Protein AF-A0A0P7WHA3-F1 (afdb_monomer)

Structure (mmCIF, N/CA/C/O backbone):
data_AF-A0A0P7WHA3-F1
#
_entry.id   AF-A0A0P7WHA3-F1
#
loop_
_atom_site.group_PDB
_atom_site.id
_atom_site.type_symbol
_atom_site.label_atom_id
_atom_site.label_alt_id
_atom_site.label_comp_id
_atom_site.label_asym_id
_atom_site.label_entity_id
_atom_site.label_seq_id
_atom_site.pdbx_PDB_ins_code
_atom_site.Cartn_x
_atom_site.Cartn_y
_atom_site.Cartn_z
_atom_site.occupancy
_atom_site.B_iso_or_equiv
_atom_site.auth_seq_id
_atom_site.auth_comp_id
_atom_site.auth_asym_id
_atom_site.auth_atom_id
_atom_site.pdbx_PDB_model_num
ATOM 1 N N . MET A 1 1 ? 11.251 27.154 -21.698 1.00 36.00 1 MET A N 1
ATOM 2 C CA . MET A 1 1 ? 9.926 26.521 -21.534 1.00 36.00 1 MET A CA 1
ATOM 3 C C . MET A 1 1 ? 10.025 25.133 -22.143 1.00 36.00 1 MET A C 1
ATOM 5 O O . MET A 1 1 ? 9.873 24.993 -23.346 1.00 36.00 1 MET A O 1
ATOM 9 N N . THR A 1 2 ? 10.427 24.141 -21.357 1.00 35.41 2 THR A N 1
ATOM 10 C CA . THR A 1 2 ? 10.761 22.796 -21.846 1.00 35.41 2 THR A CA 1
ATOM 11 C C . THR A 1 2 ? 9.942 21.770 -21.073 1.00 35.41 2 THR A C 1
ATOM 13 O O . THR A 1 2 ? 10.102 21.646 -19.867 1.00 35.41 2 THR A O 1
ATOM 16 N N . ASN A 1 3 ? 9.057 21.091 -21.807 1.00 36.03 3 ASN A N 1
ATOM 17 C CA . ASN A 1 3 ? 8.457 19.781 -21.546 1.00 36.03 3 ASN A CA 1
ATOM 18 C C . ASN A 1 3 ? 7.916 19.480 -20.138 1.00 36.03 3 ASN A C 1
ATOM 20 O O . ASN A 1 3 ? 8.493 18.695 -19.400 1.00 36.03 3 ASN A O 1
ATOM 24 N N . ASN A 1 4 ? 6.696 19.953 -19.861 1.00 36.19 4 ASN A N 1
ATOM 25 C CA . ASN A 1 4 ? 5.797 19.327 -18.876 1.00 36.19 4 ASN A CA 1
ATOM 26 C C . ASN A 1 4 ? 4.939 18.188 -19.477 1.00 36.19 4 ASN A C 1
ATOM 28 O O . ASN A 1 4 ? 4.055 17.665 -18.810 1.00 36.19 4 ASN A O 1
ATOM 32 N N . GLN A 1 5 ? 5.172 17.797 -20.737 1.00 40.44 5 GLN A N 1
ATOM 33 C CA . GLN A 1 5 ? 4.378 16.767 -21.423 1.00 40.44 5 GLN A CA 1
ATOM 34 C C . GLN A 1 5 ? 4.888 15.328 -21.225 1.00 40.44 5 GLN A C 1
ATOM 36 O O . GLN A 1 5 ? 4.144 14.402 -21.529 1.00 40.44 5 GLN A O 1
ATOM 41 N N . SER A 1 6 ? 6.099 15.098 -20.691 1.00 45.50 6 SER A N 1
ATOM 42 C CA . SER A 1 6 ? 6.595 13.725 -20.456 1.00 45.50 6 SER A CA 1
ATOM 43 C C . SER A 1 6 ? 6.251 13.162 -19.074 1.00 45.50 6 SER A C 1
ATOM 45 O O . SER A 1 6 ? 6.259 11.950 -18.901 1.00 45.50 6 SER A O 1
ATOM 47 N N . LEU A 1 7 ? 5.921 14.019 -18.102 1.00 43.16 7 LEU A N 1
ATOM 48 C CA . LEU A 1 7 ? 5.773 13.650 -16.684 1.00 43.16 7 LEU A CA 1
ATOM 49 C C . LEU A 1 7 ? 4.508 12.832 -16.362 1.00 43.16 7 LEU A C 1
ATOM 51 O O . LEU A 1 7 ? 4.357 12.361 -15.244 1.00 43.16 7 LEU A O 1
ATOM 55 N N . ASN A 1 8 ? 3.605 12.641 -17.328 1.00 56.38 8 ASN A N 1
ATOM 56 C CA . ASN A 1 8 ? 2.328 11.952 -17.115 1.00 56.38 8 ASN A CA 1
ATOM 57 C C . ASN A 1 8 ? 2.151 10.676 -17.946 1.00 56.38 8 ASN A C 1
ATOM 59 O O . ASN A 1 8 ? 1.144 10.003 -17.781 1.00 56.38 8 ASN A O 1
ATOM 63 N N . HIS A 1 9 ? 3.074 10.305 -18.837 1.00 72.00 9 HIS A N 1
ATOM 64 C CA . HIS A 1 9 ? 2.789 9.202 -19.763 1.00 72.00 9 HIS A CA 1
ATOM 65 C C . HIS A 1 9 ? 2.768 7.827 -19.073 1.00 72.00 9 HIS A C 1
ATOM 67 O O . HIS A 1 9 ? 1.893 7.017 -19.357 1.00 72.00 9 HIS A O 1
ATOM 73 N N . VAL A 1 10 ? 3.701 7.557 -18.151 1.00 80.25 10 VAL A N 1
ATOM 74 C CA . VAL A 1 10 ? 3.866 6.213 -17.561 1.00 80.25 10 VAL A CA 1
ATOM 75 C C . VAL A 1 10 ? 2.714 5.839 -16.623 1.00 80.25 10 VAL A C 1
ATOM 77 O O . VAL A 1 10 ? 2.280 4.692 -16.618 1.00 80.25 10 VAL A O 1
ATOM 80 N N . ALA A 1 11 ? 2.162 6.800 -15.876 1.00 81.12 11 ALA A N 1
ATOM 81 C CA . ALA A 1 11 ? 1.071 6.542 -14.933 1.00 81.12 11 ALA A CA 1
ATOM 82 C C . ALA A 1 11 ? -0.209 6.028 -15.616 1.00 81.12 11 ALA A C 1
ATOM 84 O O . ALA A 1 11 ? -0.888 5.143 -15.093 1.00 81.12 11 ALA A O 1
ATOM 85 N N . TYR A 1 12 ? -0.490 6.523 -16.823 1.00 85.31 12 TYR A N 1
ATOM 86 C CA . TYR A 1 12 ? -1.690 6.174 -17.586 1.00 85.31 12 TYR A CA 1
ATOM 87 C C . TYR A 1 12 ? -1.449 5.103 -18.658 1.00 85.31 12 TYR A C 1
ATOM 89 O O . TYR A 1 12 ? -2.363 4.792 -19.421 1.00 85.31 12 TYR A O 1
ATOM 97 N N . MET A 1 13 ? -0.250 4.512 -18.721 1.00 91.31 13 MET A N 1
ATOM 98 C CA . MET A 1 13 ? 0.016 3.378 -19.610 1.00 91.31 13 MET A CA 1
ATOM 99 C C . MET A 1 13 ? -0.918 2.208 -19.292 1.00 91.31 13 MET A C 1
ATOM 101 O O . MET A 1 13 ? -1.266 1.964 -18.131 1.00 91.31 13 MET A O 1
ATOM 105 N N . SER A 1 14 ? -1.299 1.449 -20.319 1.00 93.56 14 SER A N 1
ATOM 106 C CA . SER A 1 14 ? -1.904 0.137 -20.098 1.00 93.56 14 SER A CA 1
ATOM 107 C C . SER A 1 14 ? -0.888 -0.799 -19.430 1.00 93.56 14 SER A C 1
ATOM 109 O O . SER A 1 14 ? 0.320 -0.553 -19.455 1.00 93.56 14 SER A O 1
ATOM 111 N N . LEU A 1 15 ? -1.351 -1.898 -18.831 1.00 94.50 15 LEU A N 1
ATOM 112 C CA . LEU A 1 15 ? -0.439 -2.889 -18.251 1.00 94.50 15 LEU A CA 1
ATOM 113 C C . LEU A 1 15 ? 0.517 -3.488 -19.301 1.00 94.50 15 LEU A C 1
ATOM 115 O O . LEU A 1 15 ? 1.663 -3.797 -18.981 1.00 94.50 15 LEU A O 1
ATOM 119 N N . GLU A 1 16 ? 0.058 -3.660 -20.541 1.00 95.25 16 GLU A N 1
ATOM 120 C CA . GLU A 1 16 ? 0.871 -4.201 -21.637 1.00 95.25 16 GLU A CA 1
ATOM 121 C C . GLU A 1 16 ? 1.967 -3.216 -22.055 1.00 95.25 16 GLU A C 1
ATOM 123 O O . GLU A 1 16 ? 3.131 -3.605 -22.165 1.00 95.25 16 GLU A O 1
ATOM 128 N N . ASP A 1 17 ? 1.623 -1.932 -22.181 1.00 94.31 17 ASP A N 1
ATOM 129 C CA . ASP A 1 17 ? 2.593 -0.878 -22.491 1.00 94.31 17 ASP A CA 1
ATOM 130 C C . ASP A 1 17 ? 3.610 -0.707 -21.362 1.00 94.31 17 ASP A C 1
ATOM 132 O O . ASP A 1 17 ? 4.804 -0.548 -21.617 1.00 94.31 17 ASP A O 1
ATOM 136 N N . LEU A 1 18 ? 3.154 -0.788 -20.108 1.00 94.62 18 LEU A N 1
ATOM 137 C CA . LEU A 1 18 ? 4.018 -0.724 -18.935 1.00 94.62 18 LEU A CA 1
ATOM 138 C C . LEU A 1 18 ? 5.020 -1.888 -18.929 1.00 94.62 18 LEU A C 1
ATOM 140 O O . LEU A 1 18 ? 6.209 -1.671 -18.710 1.00 94.62 18 LEU A O 1
ATOM 144 N N . ARG A 1 19 ? 4.568 -3.110 -19.240 1.00 96.44 19 ARG A N 1
ATOM 145 C CA . ARG A 1 19 ? 5.441 -4.289 -19.366 1.00 96.44 19 ARG A CA 1
ATOM 146 C C . ARG A 1 19 ? 6.514 -4.095 -20.425 1.00 96.44 19 ARG A C 1
ATOM 148 O O . ARG A 1 19 ? 7.698 -4.239 -20.128 1.00 96.44 19 ARG A O 1
ATOM 155 N N . ALA A 1 20 ? 6.107 -3.702 -21.631 1.00 94.81 20 ALA A N 1
ATOM 156 C CA . ALA A 1 20 ? 7.038 -3.438 -22.721 1.00 94.81 20 ALA A CA 1
ATOM 157 C C . ALA A 1 20 ? 8.043 -2.329 -22.356 1.00 94.81 20 ALA A C 1
ATOM 159 O O . ALA A 1 20 ? 9.231 -2.436 -22.665 1.00 94.81 20 ALA A O 1
ATOM 160 N N . HIS A 1 21 ? 7.583 -1.291 -21.650 1.00 94.06 21 HIS A N 1
ATOM 161 C CA . HIS A 1 21 ? 8.424 -0.187 -21.198 1.00 94.06 21 HIS A CA 1
ATOM 162 C C . HIS A 1 21 ? 9.516 -0.645 -20.220 1.00 94.06 21 HIS A C 1
ATOM 164 O O . HIS A 1 21 ? 10.683 -0.282 -20.386 1.00 94.06 21 HIS A O 1
ATOM 170 N N . PHE A 1 22 ? 9.167 -1.480 -19.238 1.00 95.44 22 PHE A N 1
ATOM 171 C CA . PHE A 1 22 ? 10.125 -2.041 -18.282 1.00 95.44 22 PHE A CA 1
ATOM 172 C C . PHE A 1 22 ? 11.077 -3.062 -18.919 1.00 95.44 22 PHE A C 1
ATOM 174 O O . PHE A 1 22 ? 12.270 -3.051 -18.608 1.00 95.44 22 PHE A O 1
ATOM 181 N N . ASP A 1 23 ? 10.601 -3.905 -19.836 1.00 95.12 23 ASP A N 1
ATOM 182 C CA . ASP A 1 23 ? 11.445 -4.874 -20.548 1.00 95.12 23 ASP A CA 1
ATOM 183 C C . ASP A 1 23 ? 12.519 -4.190 -21.401 1.00 95.12 23 ASP A C 1
ATOM 185 O O . ASP A 1 23 ? 13.667 -4.644 -21.461 1.00 95.12 23 ASP A O 1
ATOM 189 N N . GLU A 1 24 ? 12.167 -3.083 -22.055 1.00 93.56 24 GLU A N 1
ATOM 190 C CA . GLU A 1 24 ? 13.119 -2.302 -22.839 1.00 93.56 24 GLU A CA 1
ATOM 191 C C . GLU A 1 24 ? 14.098 -1.535 -21.944 1.00 93.56 24 GLU A C 1
ATOM 193 O O . GLU A 1 24 ? 15.312 -1.533 -22.186 1.00 93.56 24 GLU A O 1
ATOM 198 N N . ALA A 1 25 ? 13.599 -0.948 -20.854 1.00 92.88 25 ALA A N 1
ATOM 199 C CA . ALA A 1 25 ? 14.431 -0.267 -19.871 1.00 92.88 25 ALA A CA 1
ATOM 200 C C . ALA A 1 25 ? 15.462 -1.215 -19.232 1.00 92.88 25 ALA A C 1
ATOM 202 O O . ALA A 1 25 ? 16.625 -0.848 -19.067 1.00 92.88 25 ALA A O 1
ATOM 203 N N . ALA A 1 26 ? 15.099 -2.466 -18.944 1.00 92.75 26 ALA A N 1
ATOM 204 C CA . ALA A 1 26 ? 16.028 -3.440 -18.368 1.00 92.75 26 ALA A CA 1
ATOM 205 C C . ALA A 1 26 ? 17.270 -3.666 -19.258 1.00 92.75 26 ALA A C 1
ATOM 207 O O . ALA A 1 26 ? 18.390 -3.848 -18.764 1.00 92.75 26 ALA A O 1
ATOM 208 N N . LYS A 1 27 ? 17.095 -3.597 -20.583 1.00 92.94 27 LYS A N 1
ATOM 209 C CA . LYS A 1 27 ? 18.167 -3.806 -21.567 1.00 92.94 27 LYS A CA 1
ATOM 210 C C . LYS A 1 27 ? 19.054 -2.575 -21.736 1.00 92.94 27 LYS A C 1
ATOM 212 O O . LYS A 1 27 ? 20.268 -2.716 -21.871 1.00 92.94 27 LYS A O 1
ATOM 217 N N . THR A 1 28 ? 18.465 -1.381 -21.718 1.00 89.88 28 THR A N 1
ATOM 218 C CA . THR A 1 28 ? 19.109 -0.158 -22.230 1.00 89.88 28 THR A CA 1
ATOM 219 C C . THR A 1 28 ? 19.484 0.860 -21.156 1.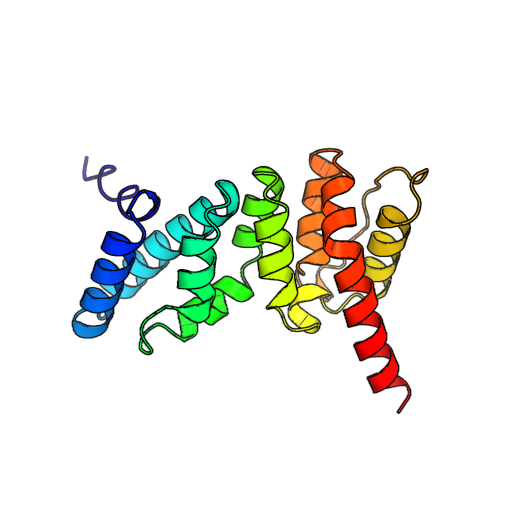00 89.88 28 THR A C 1
ATOM 221 O O . THR A 1 28 ? 20.392 1.667 -21.356 1.00 89.88 28 THR A O 1
ATOM 224 N N . LEU A 1 29 ? 18.809 0.843 -20.007 1.00 88.12 29 LEU A N 1
ATOM 225 C CA . LEU A 1 29 ? 18.763 1.996 -19.118 1.00 88.12 29 LEU A CA 1
ATOM 226 C C . LEU A 1 29 ? 19.959 2.033 -18.160 1.00 88.12 29 LEU A C 1
ATOM 228 O O . LEU A 1 29 ? 20.204 1.084 -17.418 1.00 88.12 29 LEU A O 1
ATOM 232 N N . ARG A 1 30 ? 20.736 3.122 -18.177 1.00 82.00 30 ARG A N 1
ATOM 233 C CA . ARG A 1 30 ? 21.949 3.301 -17.357 1.00 82.00 30 ARG A CA 1
ATOM 234 C C . ARG A 1 30 ? 22.100 4.764 -16.920 1.00 82.00 30 ARG A C 1
ATOM 236 O O . ARG A 1 30 ? 21.583 5.672 -17.569 1.00 82.00 30 ARG A O 1
ATOM 243 N N . GLY A 1 31 ? 22.854 5.006 -15.846 1.00 79.25 31 GLY A N 1
ATOM 244 C CA . GLY A 1 31 ? 23.232 6.358 -15.410 1.00 79.25 31 GLY A CA 1
ATOM 245 C C . GLY A 1 31 ? 22.037 7.249 -15.040 1.00 79.25 31 GLY A C 1
ATO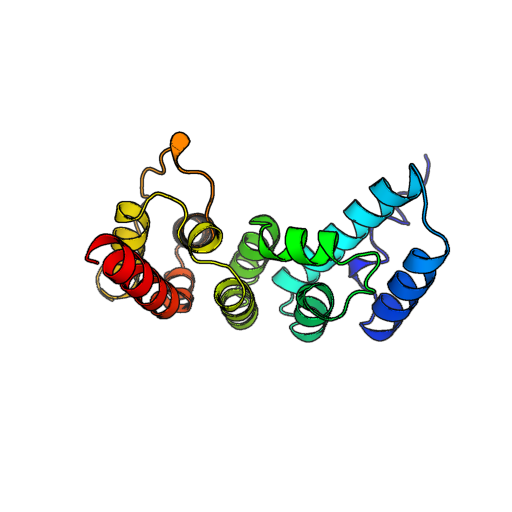M 246 O O . GLY A 1 31 ? 21.066 6.780 -14.458 1.00 79.25 31 GLY A O 1
ATOM 247 N N . ALA A 1 32 ? 22.092 8.543 -15.375 1.00 75.44 32 ALA A N 1
ATOM 248 C CA . ALA A 1 32 ? 21.081 9.534 -14.975 1.00 75.44 32 ALA A CA 1
ATOM 249 C C . ALA A 1 32 ? 19.653 9.235 -15.481 1.00 75.44 32 ALA A C 1
ATOM 251 O O . ALA A 1 32 ? 18.681 9.629 -14.834 1.00 75.44 32 ALA A O 1
ATOM 252 N N . ALA A 1 33 ? 19.515 8.497 -16.588 1.00 84.75 33 ALA A N 1
ATOM 253 C CA . ALA A 1 33 ? 18.218 8.046 -17.093 1.00 84.75 33 ALA A CA 1
ATOM 254 C C . ALA A 1 33 ? 17.502 7.103 -16.105 1.00 84.75 33 ALA A C 1
ATOM 256 O O . ALA A 1 33 ? 16.275 7.109 -16.040 1.00 84.75 33 ALA A O 1
ATOM 257 N N . LEU A 1 34 ? 18.260 6.366 -15.279 1.00 87.00 34 LEU A N 1
ATOM 258 C CA . LEU A 1 34 ? 17.725 5.507 -14.218 1.00 87.00 34 LEU A CA 1
ATOM 259 C C . LEU A 1 34 ? 16.991 6.290 -13.140 1.00 87.00 34 LEU A C 1
ATOM 261 O O . LEU A 1 34 ? 15.899 5.893 -12.748 1.00 87.00 34 LEU A O 1
ATOM 265 N N . GLY A 1 35 ? 17.535 7.435 -12.730 1.00 87.75 35 GLY A N 1
ATOM 266 C CA . GLY A 1 35 ? 16.900 8.267 -11.712 1.00 87.75 35 GLY A CA 1
ATOM 267 C C . GLY A 1 35 ? 15.566 8.863 -12.168 1.00 87.75 35 GLY A C 1
ATOM 268 O O . GLY A 1 35 ? 14.640 8.968 -11.369 1.00 87.75 35 GLY A O 1
ATOM 269 N N . GLN A 1 36 ? 15.442 9.255 -13.442 1.00 89.62 36 GLN A N 1
ATOM 270 C CA . GLN A 1 36 ? 14.164 9.751 -13.966 1.00 89.62 36 GLN A CA 1
ATOM 271 C C . GLN A 1 36 ? 13.149 8.617 -14.117 1.00 89.62 36 GLN A C 1
ATOM 273 O O . GLN A 1 36 ? 12.035 8.742 -13.619 1.00 89.62 36 GLN A O 1
ATOM 278 N N . PHE A 1 37 ? 13.563 7.494 -14.707 1.00 91.81 37 PHE A N 1
ATOM 279 C CA . PHE A 1 37 ? 12.715 6.313 -14.862 1.00 91.81 37 PHE A CA 1
ATOM 280 C C . PHE A 1 37 ? 12.158 5.825 -13.517 1.00 91.81 37 PHE A C 1
ATOM 282 O O . PHE A 1 37 ? 10.971 5.546 -13.404 1.00 91.81 37 PHE A O 1
ATOM 289 N N . GLN A 1 38 ? 12.994 5.799 -12.473 1.00 91.56 38 GLN A N 1
ATOM 290 C CA . GLN A 1 38 ? 12.590 5.482 -11.100 1.00 91.56 38 GLN A CA 1
ATOM 291 C C . GLN A 1 38 ? 11.454 6.370 -10.592 1.00 91.56 38 GLN A C 1
ATOM 293 O O . GLN A 1 38 ? 10.499 5.870 -10.001 1.00 91.56 38 GLN A O 1
ATOM 298 N N . ARG A 1 39 ? 11.550 7.686 -10.808 1.00 90.75 39 ARG A N 1
ATOM 299 C CA . ARG A 1 39 ? 10.518 8.632 -10.367 1.00 90.75 39 ARG A CA 1
ATOM 300 C C . ARG A 1 39 ? 9.211 8.424 -11.122 1.00 90.75 39 ARG A C 1
ATOM 302 O O . ARG A 1 39 ? 8.165 8.353 -10.482 1.00 90.75 39 ARG A O 1
ATOM 309 N N . ASP A 1 40 ? 9.285 8.266 -12.440 1.00 92.19 40 ASP A N 1
ATOM 310 C CA . ASP A 1 40 ? 8.106 8.068 -13.289 1.00 92.19 40 ASP A CA 1
ATOM 311 C C . ASP A 1 40 ? 7.404 6.743 -12.950 1.00 92.19 40 ASP A C 1
ATOM 313 O O . ASP A 1 40 ? 6.185 6.693 -12.779 1.00 92.19 40 ASP A O 1
ATOM 317 N N . ALA A 1 41 ? 8.185 5.678 -12.752 1.00 94.88 41 ALA A N 1
ATOM 318 C CA . ALA A 1 41 ? 7.697 4.388 -12.283 1.00 94.88 41 ALA A CA 1
ATOM 319 C C . ALA A 1 41 ? 7.034 4.485 -10.903 1.00 94.88 41 ALA A C 1
ATOM 321 O O . ALA A 1 41 ? 5.989 3.878 -10.672 1.00 94.88 41 ALA A O 1
ATOM 322 N N . LYS A 1 42 ? 7.611 5.266 -9.981 1.00 94.75 42 LYS A N 1
ATOM 323 C CA . LYS A 1 42 ? 7.072 5.427 -8.625 1.00 94.75 42 LYS A CA 1
ATOM 324 C C . LYS A 1 42 ? 5.749 6.173 -8.628 1.00 94.75 42 LYS A C 1
ATOM 326 O O . LYS A 1 42 ? 4.822 5.777 -7.930 1.00 94.75 42 LYS A O 1
ATOM 331 N N . GLN A 1 43 ? 5.640 7.204 -9.458 1.00 94.06 43 GLN A N 1
ATOM 332 C CA . GLN A 1 43 ? 4.384 7.909 -9.672 1.00 94.06 43 GLN A CA 1
ATOM 333 C C . GLN A 1 43 ? 3.319 6.986 -10.276 1.00 94.06 43 GLN A C 1
ATOM 335 O O . GLN A 1 43 ? 2.181 6.999 -9.816 1.00 94.06 43 GLN A O 1
ATOM 340 N N . ALA A 1 44 ? 3.683 6.152 -11.255 1.00 95.94 44 ALA A N 1
ATOM 341 C CA . ALA A 1 44 ? 2.765 5.179 -11.845 1.00 95.94 44 ALA A CA 1
ATOM 342 C C . ALA A 1 44 ? 2.276 4.130 -10.833 1.00 95.94 44 ALA A C 1
ATOM 344 O O . ALA A 1 44 ? 1.092 3.799 -10.824 1.00 95.94 44 ALA A O 1
ATOM 345 N N . PHE A 1 45 ? 3.157 3.656 -9.948 1.00 97.44 45 PHE A N 1
ATOM 346 C CA . PHE A 1 45 ? 2.780 2.777 -8.841 1.00 97.44 45 PHE A CA 1
ATOM 347 C C . PHE A 1 45 ? 1.795 3.460 -7.880 1.00 97.44 45 PHE A C 1
ATOM 349 O O . PHE A 1 45 ? 0.722 2.918 -7.631 1.00 97.44 45 PHE A O 1
ATOM 356 N N . CYS A 1 46 ? 2.101 4.671 -7.399 1.00 96.38 46 CYS A N 1
ATOM 357 C CA . CYS A 1 46 ? 1.199 5.404 -6.503 1.00 96.38 46 CYS A CA 1
ATOM 358 C C . CYS A 1 46 ? -0.161 5.702 -7.155 1.00 96.38 46 CYS A C 1
ATOM 360 O O . CYS A 1 46 ? -1.193 5.580 -6.496 1.00 96.38 46 CYS A O 1
ATOM 362 N N . GLN A 1 47 ? -0.178 6.040 -8.448 1.00 96.69 47 GLN A N 1
ATOM 363 C CA . GLN A 1 47 ? -1.421 6.238 -9.194 1.00 96.69 47 GLN A CA 1
ATOM 364 C C . GLN A 1 47 ? -2.244 4.946 -9.255 1.00 96.69 47 GLN A C 1
ATOM 366 O O . GLN A 1 47 ? -3.437 4.977 -8.966 1.00 96.69 47 GLN A O 1
ATOM 371 N N . ALA A 1 48 ? -1.612 3.806 -9.558 1.00 97.62 48 ALA A N 1
ATOM 372 C CA . ALA A 1 48 ? -2.286 2.509 -9.553 1.00 97.62 48 ALA A CA 1
ATOM 373 C C . ALA A 1 48 ? -2.868 2.172 -8.169 1.00 97.62 48 ALA A C 1
ATOM 375 O O . ALA A 1 48 ? -3.987 1.669 -8.090 1.00 97.62 48 ALA A O 1
ATOM 376 N N . CYS A 1 49 ? -2.156 2.505 -7.086 1.00 98.00 49 CYS A N 1
ATOM 377 C CA . CYS A 1 49 ? -2.656 2.365 -5.717 1.00 98.00 49 CYS A CA 1
ATOM 378 C C . CYS A 1 49 ? -3.891 3.233 -5.446 1.00 98.00 49 CYS A C 1
ATOM 380 O O . CYS A 1 49 ? -4.843 2.743 -4.851 1.00 98.00 49 CYS A O 1
ATOM 382 N N . TYR A 1 50 ? -3.906 4.488 -5.902 1.00 97.69 50 TYR A N 1
ATOM 383 C CA . TYR A 1 50 ? -5.052 5.393 -5.744 1.00 97.69 50 TYR A CA 1
ATOM 384 C C . TYR A 1 50 ? -6.270 4.982 -6.580 1.00 97.69 50 TYR A C 1
ATOM 386 O O . TYR A 1 50 ? -7.407 5.070 -6.116 1.00 97.69 50 TYR A O 1
ATOM 394 N N . GLU A 1 51 ? -6.043 4.511 -7.805 1.00 97.56 51 GLU A N 1
ATOM 395 C CA . GLU A 1 51 ? -7.101 4.049 -8.711 1.00 97.56 51 GLU A CA 1
ATOM 396 C C . GLU A 1 51 ? -7.604 2.639 -8.381 1.00 97.56 51 GLU A C 1
ATOM 398 O O . GLU A 1 51 ? -8.682 2.257 -8.833 1.00 97.56 51 GLU A O 1
ATOM 403 N N . GLY A 1 52 ? -6.842 1.865 -7.605 1.00 97.44 52 GLY A N 1
ATOM 404 C CA . GLY A 1 52 ? -7.164 0.474 -7.293 1.00 97.44 52 GLY A CA 1
ATOM 405 C C . GLY A 1 52 ? -6.900 -0.479 -8.460 1.00 97.44 52 GLY A C 1
ATOM 406 O O . GLY A 1 52 ? -7.551 -1.517 -8.563 1.00 97.44 52 GLY A O 1
ATOM 407 N N . ASP A 1 53 ? -5.954 -0.162 -9.354 1.00 97.88 53 ASP A N 1
ATOM 408 C CA . ASP A 1 53 ? -5.558 -1.061 -10.446 1.00 97.88 53 ASP A CA 1
ATOM 409 C C . ASP A 1 53 ? -4.695 -2.210 -9.900 1.00 97.88 53 ASP A C 1
ATOM 411 O O . ASP A 1 53 ? -3.463 -2.211 -9.983 1.00 97.88 53 ASP A O 1
ATOM 415 N N . ILE A 1 54 ? -5.368 -3.216 -9.333 1.00 97.88 54 ILE A N 1
ATOM 416 C CA . ILE A 1 54 ? -4.748 -4.388 -8.702 1.00 97.88 54 ILE A CA 1
ATOM 417 C C . ILE A 1 54 ? -3.761 -5.085 -9.641 1.00 97.88 54 ILE A C 1
ATOM 419 O O . ILE A 1 54 ? -2.707 -5.544 -9.204 1.00 97.88 54 ILE A O 1
ATOM 423 N N . LYS A 1 55 ? -4.046 -5.136 -10.948 1.00 97.75 55 LYS A N 1
ATOM 424 C CA . LYS A 1 55 ? -3.165 -5.812 -11.908 1.00 97.75 55 LYS A CA 1
ATOM 425 C C . LYS A 1 55 ? -1.846 -5.064 -12.080 1.00 97.75 55 LYS A C 1
ATOM 427 O O . LYS A 1 55 ? -0.797 -5.707 -12.144 1.00 97.75 55 LYS A O 1
ATOM 432 N N . LYS A 1 56 ? -1.881 -3.728 -12.141 1.00 97.50 56 LYS A N 1
ATOM 433 C CA . LYS A 1 56 ? -0.660 -2.910 -12.155 1.00 97.50 56 LYS A CA 1
ATOM 434 C C . LYS A 1 56 ? 0.092 -2.999 -10.837 1.00 97.50 56 LYS A C 1
ATOM 436 O O . LYS A 1 56 ? 1.308 -3.157 -10.870 1.00 97.50 56 LYS A O 1
ATOM 441 N N . ILE A 1 57 ? -0.606 -2.959 -9.702 1.00 97.75 57 ILE A N 1
ATOM 442 C CA . ILE A 1 57 ? 0.025 -3.098 -8.383 1.00 97.75 57 ILE A CA 1
ATOM 443 C C . ILE A 1 57 ? 0.780 -4.430 -8.314 1.00 97.75 57 ILE A C 1
ATOM 445 O O . ILE A 1 57 ? 1.990 -4.424 -8.113 1.00 97.75 57 ILE A O 1
ATOM 449 N N . VAL A 1 58 ? 0.121 -5.558 -8.601 1.00 97.69 58 VAL A N 1
ATOM 450 C CA . VAL A 1 58 ? 0.766 -6.885 -8.634 1.00 97.69 58 VAL A CA 1
ATOM 451 C C . VAL A 1 58 ? 1.953 -6.915 -9.599 1.00 97.69 58 VAL A C 1
ATOM 453 O O . VAL A 1 58 ? 2.981 -7.507 -9.287 1.00 97.69 58 VAL A O 1
ATOM 456 N N . TYR A 1 59 ? 1.860 -6.255 -10.754 1.00 97.69 59 TYR A N 1
ATOM 457 C CA . TYR A 1 59 ? 2.987 -6.174 -11.679 1.00 97.69 59 TYR A CA 1
ATOM 458 C C . TYR A 1 59 ? 4.201 -5.443 -11.083 1.00 97.69 59 TYR A C 1
ATOM 460 O O . TYR A 1 59 ? 5.319 -5.931 -11.230 1.00 97.69 59 TYR A O 1
ATOM 468 N N . PHE A 1 60 ? 4.004 -4.328 -10.377 1.00 97.50 60 PHE A N 1
ATOM 469 C CA . PHE A 1 60 ? 5.099 -3.637 -9.687 1.00 97.50 60 PHE A CA 1
ATOM 470 C C . PHE A 1 60 ? 5.704 -4.472 -8.551 1.00 97.50 60 PHE A C 1
ATOM 472 O O . PHE A 1 60 ? 6.920 -4.437 -8.349 1.00 97.50 60 PHE A O 1
ATOM 479 N N . LEU A 1 61 ? 4.878 -5.235 -7.831 1.00 95.81 61 LEU A N 1
ATOM 480 C CA . LEU A 1 61 ? 5.338 -6.053 -6.707 1.00 95.81 61 LEU A CA 1
ATOM 481 C C . LEU A 1 61 ? 6.065 -7.329 -7.164 1.00 95.81 61 LEU A C 1
ATOM 483 O O . LEU A 1 61 ? 7.122 -7.642 -6.626 1.00 95.81 61 LEU A O 1
ATOM 487 N N . ASP A 1 62 ? 5.544 -8.025 -8.179 1.00 94.88 62 ASP A N 1
ATOM 488 C CA . ASP A 1 62 ? 5.978 -9.392 -8.518 1.00 94.88 62 ASP A CA 1
ATOM 489 C C . ASP A 1 62 ? 6.393 -9.581 -9.984 1.00 94.88 62 ASP A C 1
ATOM 491 O O . ASP A 1 62 ? 7.011 -10.584 -10.337 1.00 94.88 62 ASP A O 1
ATOM 495 N N . GLY A 1 63 ? 5.996 -8.667 -10.869 1.00 95.50 63 GLY A N 1
ATOM 496 C CA . GLY A 1 63 ? 6.072 -8.857 -12.319 1.00 95.50 63 GLY A CA 1
ATOM 497 C C . GLY A 1 63 ? 7.231 -8.147 -13.012 1.00 95.50 63 GLY A C 1
ATOM 498 O O . GLY A 1 63 ? 7.403 -8.327 -14.219 1.00 95.50 63 GLY A O 1
ATOM 499 N N . LEU A 1 64 ? 8.005 -7.330 -12.295 1.00 96.56 64 LEU A N 1
ATOM 500 C CA . LEU A 1 64 ? 9.091 -6.562 -12.896 1.00 96.56 64 LEU A CA 1
ATOM 501 C C . LEU A 1 64 ? 10.240 -7.468 -13.375 1.00 96.56 64 LEU A C 1
ATOM 503 O O . LEU A 1 64 ? 10.539 -8.485 -12.743 1.00 96.56 64 LEU A O 1
ATOM 507 N N . PRO A 1 65 ? 10.954 -7.083 -14.450 1.00 95.88 65 PRO A N 1
ATOM 508 C CA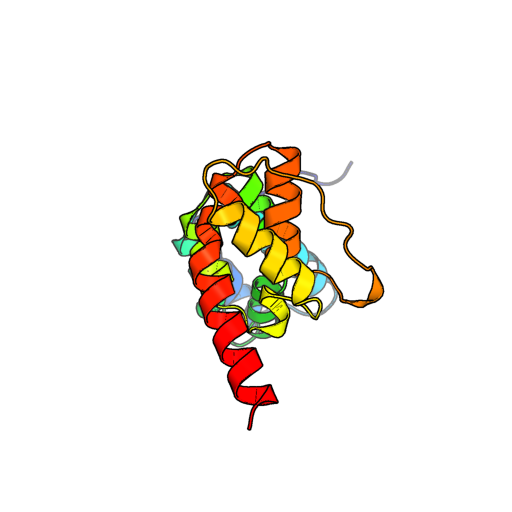 . PRO A 1 65 ? 12.177 -7.766 -14.859 1.0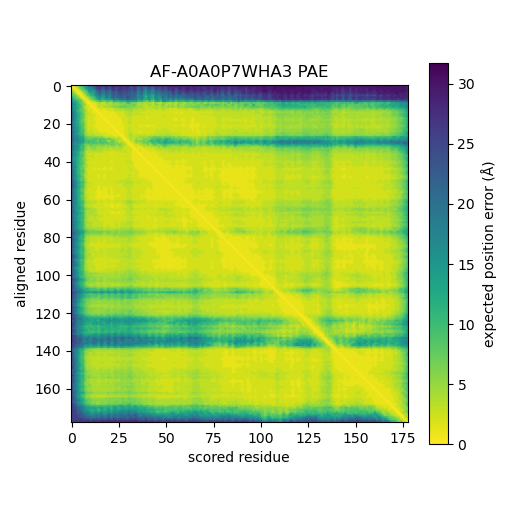0 95.88 65 PRO A CA 1
ATOM 509 C C . PRO A 1 65 ? 13.192 -7.840 -13.713 1.00 95.88 65 PRO A C 1
ATOM 511 O O . PRO A 1 65 ? 13.302 -6.908 -12.918 1.00 95.88 65 PRO A O 1
ATOM 514 N N . SER A 1 66 ? 14.010 -8.897 -13.666 1.00 94.56 66 SER A N 1
ATOM 515 C CA . SER A 1 66 ? 14.976 -9.135 -12.574 1.00 94.56 66 SER A CA 1
ATOM 516 C C . SER A 1 66 ? 15.925 -7.958 -12.304 1.00 94.56 66 SER A C 1
ATOM 518 O O . SER A 1 66 ? 16.297 -7.709 -11.154 1.00 94.56 66 SER A O 1
ATOM 520 N N . TYR A 1 67 ? 16.254 -7.189 -13.350 1.00 93.88 67 TYR A N 1
ATOM 521 C CA . TYR A 1 67 ? 17.021 -5.943 -13.271 1.00 93.88 67 TYR A CA 1
ATOM 522 C C . TYR A 1 67 ? 16.410 -4.902 -12.309 1.00 93.88 67 TYR A C 1
ATOM 524 O O . TYR A 1 67 ? 17.139 -4.121 -11.701 1.00 93.88 67 TYR A O 1
ATOM 532 N N . PHE A 1 68 ? 15.086 -4.915 -12.138 1.00 95.19 68 PHE A N 1
ATOM 533 C CA . PHE A 1 68 ? 14.303 -4.005 -11.297 1.00 95.19 68 PHE A CA 1
ATOM 534 C C . PHE A 1 68 ? 13.799 -4.646 -9.995 1.00 95.19 68 PHE A C 1
ATOM 536 O O . PHE A 1 68 ? 12.940 -4.078 -9.331 1.00 95.19 68 PHE A O 1
ATOM 543 N N . SER A 1 69 ? 14.346 -5.791 -9.577 1.00 93.25 69 SER A N 1
ATOM 544 C CA . SER A 1 69 ? 13.946 -6.454 -8.320 1.00 93.25 69 SER A CA 1
ATOM 545 C C . SER A 1 69 ? 14.079 -5.566 -7.073 1.00 93.25 69 SER A C 1
ATOM 547 O O . SER A 1 69 ? 13.297 -5.695 -6.134 1.00 93.25 69 SER A O 1
ATOM 549 N N . TRP A 1 70 ? 15.038 -4.637 -7.058 1.00 92.81 70 TRP A N 1
ATOM 550 C CA . TRP A 1 70 ? 15.161 -3.622 -6.005 1.00 92.81 70 TRP A CA 1
ATOM 551 C C . TRP A 1 70 ? 13.960 -2.664 -5.993 1.00 92.81 70 TRP A C 1
ATOM 553 O O . TRP A 1 70 ? 13.479 -2.320 -4.923 1.00 92.81 70 TRP A O 1
ATOM 563 N N . PHE A 1 71 ? 13.410 -2.307 -7.158 1.00 95.06 71 PHE A N 1
ATOM 564 C CA . PHE A 1 71 ? 12.264 -1.403 -7.251 1.00 95.06 71 PHE A CA 1
ATOM 565 C C . PHE A 1 71 ? 10.979 -2.055 -6.732 1.00 95.06 71 PHE A C 1
ATOM 567 O O . PHE A 1 71 ? 10.170 -1.385 -6.097 1.00 95.06 71 PHE A O 1
ATOM 574 N N . SER A 1 72 ? 10.807 -3.364 -6.941 1.00 95.00 72 SER A N 1
ATOM 575 C CA . SER A 1 72 ? 9.707 -4.120 -6.329 1.00 95.00 72 SER A CA 1
ATOM 576 C C . SER A 1 72 ? 9.768 -4.066 -4.801 1.00 95.00 72 SER A C 1
ATOM 578 O O . SER A 1 72 ? 8.754 -3.805 -4.156 1.00 95.00 72 SER A O 1
ATOM 580 N N . LYS A 1 73 ? 10.966 -4.220 -4.217 1.00 92.44 73 LYS A N 1
ATOM 581 C CA . LYS A 1 73 ? 11.173 -4.072 -2.766 1.00 92.44 73 LYS A CA 1
ATOM 582 C C . LYS A 1 73 ? 10.862 -2.651 -2.297 1.00 92.44 73 LYS A C 1
ATOM 584 O O . LYS A 1 73 ? 10.128 -2.489 -1.330 1.00 92.44 73 LYS A O 1
ATOM 589 N N . ASP A 1 74 ? 11.329 -1.642 -3.032 1.00 93.25 74 ASP A N 1
ATOM 590 C CA . ASP A 1 74 ? 11.030 -0.235 -2.743 1.00 93.25 74 ASP A CA 1
ATOM 591 C C . ASP A 1 74 ? 9.532 0.090 -2.859 1.00 93.25 74 ASP A C 1
ATOM 593 O O . ASP A 1 74 ? 9.064 1.066 -2.278 1.00 93.25 74 ASP A O 1
ATOM 597 N N . CYS A 1 75 ? 8.757 -0.651 -3.655 1.00 94.38 75 CYS A N 1
ATOM 598 C CA . CYS A 1 75 ? 7.302 -0.488 -3.731 1.00 94.38 75 CYS A CA 1
ATOM 599 C C . CYS A 1 75 ? 6.589 -1.105 -2.526 1.00 94.38 75 CYS A C 1
ATOM 601 O O . CYS A 1 75 ? 5.623 -0.515 -2.050 1.00 94.38 75 CYS A O 1
ATOM 603 N N . LEU A 1 76 ? 7.087 -2.229 -2.003 1.00 90.25 76 LEU A N 1
ATOM 604 C CA . LEU A 1 76 ? 6.539 -2.864 -0.801 1.00 90.25 76 LEU A CA 1
ATOM 605 C C . LEU A 1 76 ? 6.740 -2.021 0.460 1.00 90.25 76 LEU A C 1
ATOM 607 O O . LEU A 1 76 ? 5.882 -2.042 1.333 1.00 90.25 76 LEU A O 1
ATOM 611 N N . THR A 1 77 ? 7.837 -1.274 0.561 1.00 88.69 77 THR A N 1
ATOM 612 C CA . THR A 1 77 ? 8.168 -0.473 1.754 1.00 88.69 77 THR A CA 1
ATOM 613 C C . THR A 1 77 ? 7.800 1.007 1.632 1.00 88.69 77 THR A C 1
ATOM 615 O O . THR A 1 77 ? 8.105 1.797 2.520 1.00 88.69 77 THR A O 1
ATOM 618 N N . ASP A 1 78 ? 7.156 1.424 0.539 1.00 86.25 78 ASP A N 1
ATOM 619 C CA . ASP A 1 78 ? 6.821 2.832 0.324 1.00 86.25 78 ASP A CA 1
ATOM 620 C C . ASP A 1 78 ? 5.439 3.194 0.851 1.00 86.25 78 ASP A C 1
ATOM 622 O O . ASP A 1 78 ? 4.411 2.960 0.208 1.00 86.25 78 ASP A O 1
ATOM 626 N N . TYR A 1 79 ? 5.449 3.893 1.979 1.00 87.88 79 TYR A N 1
ATOM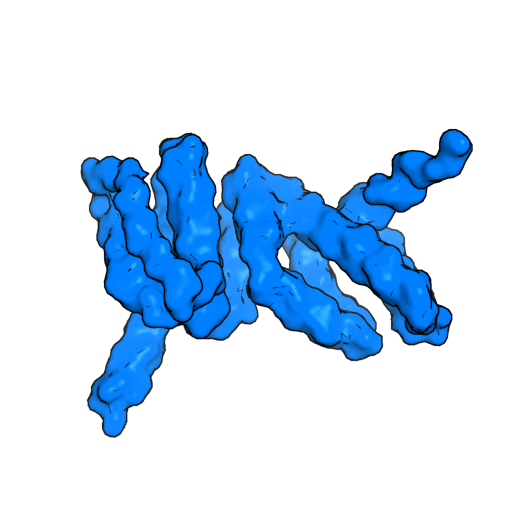 627 C CA . TYR A 1 79 ? 4.265 4.407 2.661 1.00 87.88 79 TYR A CA 1
ATOM 628 C C . TYR A 1 79 ? 3.411 5.330 1.779 1.00 87.88 79 TYR A C 1
ATOM 630 O O . TYR A 1 79 ? 2.202 5.438 1.980 1.00 87.88 79 TYR A O 1
ATOM 638 N N . ARG A 1 80 ? 3.983 5.954 0.736 1.00 92.06 80 ARG A N 1
ATOM 639 C CA . ARG A 1 80 ? 3.189 6.744 -0.221 1.00 92.06 80 ARG A CA 1
ATOM 640 C C . ARG A 1 80 ? 2.207 5.877 -1.000 1.00 92.06 80 ARG A C 1
ATOM 642 O O . ARG A 1 80 ? 1.083 6.316 -1.207 1.00 92.06 80 ARG A O 1
ATOM 649 N N . GLY A 1 81 ? 2.590 4.661 -1.393 1.00 94.81 81 GLY A N 1
ATOM 650 C CA . GLY A 1 81 ? 1.687 3.733 -2.075 1.00 94.81 81 GLY A CA 1
ATOM 651 C C . GLY A 1 81 ? 0.472 3.388 -1.209 1.00 94.81 81 GLY A C 1
ATOM 652 O O . GLY A 1 81 ? -0.661 3.495 -1.677 1.00 94.81 81 GLY A O 1
ATOM 653 N N . ILE A 1 82 ? 0.707 3.073 0.071 1.00 96.25 82 ILE A N 1
ATOM 654 C CA . ILE A 1 82 ? -0.351 2.839 1.069 1.00 96.25 82 ILE A CA 1
ATOM 655 C C . ILE A 1 82 ? -1.228 4.082 1.232 1.00 96.25 82 ILE A C 1
ATOM 657 O O . ILE A 1 82 ? -2.445 3.999 1.098 1.00 96.25 82 ILE A O 1
ATOM 661 N N . SER A 1 83 ? -0.620 5.248 1.459 1.00 96.19 83 SER A N 1
ATOM 662 C CA . SER A 1 83 ? -1.345 6.504 1.664 1.00 96.19 83 SER A CA 1
ATOM 663 C C . SER A 1 83 ? -2.253 6.846 0.477 1.00 96.19 83 SER A C 1
ATOM 665 O O . SER A 1 83 ? -3.415 7.207 0.666 1.00 96.19 83 SER A O 1
ATOM 667 N N . TRP A 1 84 ? -1.767 6.665 -0.755 1.00 97.56 84 TRP A N 1
ATOM 668 C CA . TRP A 1 84 ? -2.555 6.872 -1.973 1.00 97.56 84 TRP A CA 1
ATOM 669 C C . TRP A 1 84 ? -3.717 5.878 -2.080 1.00 97.56 84 TRP A C 1
ATOM 671 O O . TRP A 1 84 ? -4.829 6.296 -2.400 1.00 97.56 84 TRP A O 1
ATOM 681 N N . ALA A 1 85 ? -3.509 4.602 -1.738 1.00 98.00 85 ALA A N 1
ATOM 682 C CA . ALA A 1 85 ? -4.598 3.627 -1.661 1.00 98.00 85 ALA A CA 1
ATOM 683 C C . ALA A 1 85 ? -5.652 4.011 -0.606 1.00 98.00 85 ALA A C 1
ATOM 685 O O . ALA A 1 85 ? -6.850 3.894 -0.871 1.00 98.00 85 ALA A O 1
ATOM 686 N N . CYS A 1 86 ? -5.235 4.533 0.553 1.00 97.88 86 CYS A N 1
ATOM 687 C CA . CYS A 1 86 ? -6.145 5.029 1.586 1.00 97.88 86 CYS A CA 1
ATOM 688 C C . CYS A 1 86 ? -6.966 6.232 1.105 1.00 97.88 86 CYS A C 1
ATOM 690 O O . CYS A 1 86 ? -8.192 6.209 1.216 1.00 97.88 86 CYS A O 1
ATOM 692 N N . PHE A 1 87 ? -6.330 7.246 0.505 1.00 97.62 87 PHE A N 1
ATOM 693 C CA . PHE A 1 87 ? -7.042 8.403 -0.056 1.00 97.62 87 PHE A CA 1
ATOM 694 C C . PHE A 1 87 ? -7.994 8.014 -1.196 1.00 97.62 87 PHE A C 1
ATOM 696 O O . PHE A 1 87 ? -9.070 8.597 -1.327 1.00 97.62 87 PHE A O 1
ATOM 703 N N . GLY A 1 88 ? -7.627 7.012 -1.998 1.00 97.25 88 GLY A N 1
ATOM 704 C CA . GLY A 1 88 ? -8.488 6.435 -3.032 1.00 97.25 88 GLY A CA 1
ATOM 705 C C . GLY A 1 88 ? -9.579 5.498 -2.498 1.00 97.25 88 GLY A C 1
ATOM 706 O O . GLY A 1 88 ? -10.436 5.075 -3.268 1.00 97.25 88 GLY A O 1
ATOM 707 N N . LYS A 1 89 ? -9.572 5.167 -1.196 1.00 97.81 89 LYS A N 1
ATOM 708 C CA . LYS A 1 89 ? -10.458 4.175 -0.551 1.00 97.81 89 LYS A CA 1
ATOM 709 C C . LYS A 1 89 ? -10.389 2.790 -1.208 1.00 97.81 89 LYS A C 1
ATOM 711 O O . LYS A 1 89 ? -11.374 2.055 -1.263 1.00 97.81 89 LYS A O 1
ATOM 716 N N . GLN A 1 90 ? -9.201 2.424 -1.682 1.00 98.12 90 GLN A N 1
ATOM 717 C CA . GLN A 1 90 ? -8.940 1.175 -2.391 1.00 98.12 90 GLN A CA 1
ATOM 718 C C . GLN A 1 90 ? -8.623 0.052 -1.405 1.00 98.12 90 GLN A C 1
ATOM 720 O O . GLN A 1 90 ? -7.479 -0.370 -1.253 1.00 98.12 90 GLN A O 1
ATOM 725 N N . PHE A 1 91 ? -9.651 -0.442 -0.713 1.00 97.56 91 PHE A N 1
ATOM 726 C CA . PHE A 1 91 ? -9.508 -1.457 0.337 1.00 97.56 91 PHE A CA 1
ATOM 727 C C . PHE A 1 91 ? -8.775 -2.721 -0.131 1.00 97.56 91 PHE A C 1
ATOM 729 O O . PHE A 1 91 ? -7.942 -3.250 0.597 1.00 97.56 91 PHE A O 1
ATOM 736 N N . GLU A 1 92 ? -9.024 -3.183 -1.357 1.00 97.81 92 GLU A N 1
ATOM 737 C CA . GLU A 1 92 ? -8.330 -4.351 -1.913 1.00 97.81 92 GLU A CA 1
ATOM 738 C C . GLU A 1 92 ? -6.831 -4.089 -2.131 1.00 97.81 92 GLU A C 1
ATOM 740 O O . GLU A 1 92 ? -6.011 -4.951 -1.822 1.00 97.81 92 GLU A O 1
ATOM 745 N N . ALA A 1 93 ? -6.458 -2.883 -2.571 1.00 97.56 93 ALA A N 1
ATOM 746 C CA . ALA A 1 93 ? -5.059 -2.486 -2.707 1.00 97.56 93 ALA A CA 1
ATOM 747 C C . ALA A 1 93 ? -4.362 -2.395 -1.340 1.00 97.56 93 ALA A C 1
ATOM 749 O O . ALA A 1 93 ? -3.233 -2.862 -1.204 1.00 97.56 93 ALA A O 1
ATOM 750 N N . ILE A 1 94 ? -5.046 -1.859 -0.320 1.00 97.62 94 ILE A N 1
ATOM 751 C CA . ILE A 1 94 ? -4.528 -1.798 1.056 1.00 97.62 94 ILE A CA 1
ATOM 752 C C . ILE A 1 94 ? -4.259 -3.214 1.581 1.00 97.62 94 ILE A C 1
ATOM 754 O O . ILE A 1 94 ? -3.154 -3.488 2.045 1.00 97.62 94 ILE A O 1
ATOM 758 N N . ARG A 1 95 ? -5.228 -4.135 1.450 1.00 96.62 95 ARG A N 1
ATOM 759 C CA . ARG A 1 95 ? -5.059 -5.539 1.872 1.00 96.62 95 ARG A CA 1
ATOM 760 C C . ARG A 1 95 ? -3.931 -6.230 1.118 1.00 96.62 95 ARG A C 1
ATOM 762 O O . ARG A 1 95 ? -3.142 -6.943 1.728 1.00 96.62 95 ARG A O 1
ATOM 769 N N . LEU A 1 96 ? -3.847 -6.016 -0.197 1.00 96.31 96 LEU A N 1
ATOM 770 C CA . LEU A 1 96 ? -2.781 -6.581 -1.014 1.00 96.31 96 LEU A CA 1
ATOM 771 C C . LEU A 1 96 ? -1.414 -6.115 -0.510 1.00 96.31 96 LEU A C 1
ATOM 773 O O . LEU A 1 96 ? -0.562 -6.956 -0.253 1.00 96.31 96 LEU A O 1
ATOM 777 N N . LEU A 1 97 ? -1.210 -4.810 -0.336 1.00 95.50 97 LEU A N 1
ATOM 778 C CA . LEU A 1 97 ? 0.073 -4.275 0.119 1.00 95.50 97 LEU A CA 1
ATOM 779 C C . LEU A 1 97 ? 0.424 -4.767 1.531 1.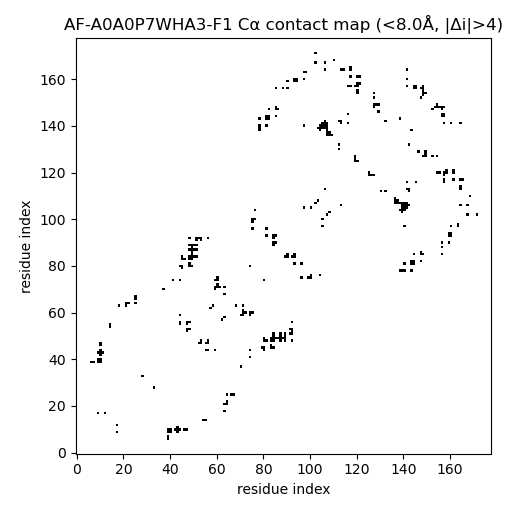00 95.50 97 LEU A C 1
ATOM 781 O O . LEU A 1 97 ? 1.534 -5.259 1.725 1.00 95.50 97 LEU A O 1
ATOM 785 N N . ALA A 1 98 ? -0.528 -4.731 2.471 1.00 94.62 98 ALA A N 1
ATOM 786 C CA . ALA A 1 98 ? -0.343 -5.238 3.833 1.00 94.62 98 ALA A CA 1
ATOM 787 C C . ALA A 1 98 ? 0.077 -6.720 3.848 1.00 94.62 98 ALA A C 1
ATOM 789 O O . ALA A 1 98 ? 1.060 -7.077 4.486 1.00 94.62 98 ALA A O 1
ATOM 790 N N . SER A 1 99 ? -0.588 -7.571 3.056 1.00 93.69 99 SER A N 1
ATOM 791 C CA . SER A 1 99 ? -0.298 -9.015 2.989 1.00 93.69 99 SER A CA 1
ATOM 792 C C . SER A 1 99 ? 1.085 -9.380 2.432 1.00 93.69 99 SER A C 1
ATOM 794 O O . SER A 1 99 ? 1.486 -10.542 2.475 1.00 93.69 99 SER A O 1
ATOM 796 N N . ARG A 1 100 ? 1.800 -8.418 1.836 1.00 92.94 100 ARG A N 1
ATOM 797 C CA . ARG A 1 100 ? 3.109 -8.631 1.199 1.00 92.94 100 ARG A CA 1
ATOM 798 C C . ARG A 1 100 ? 4.265 -8.023 1.983 1.00 92.94 100 ARG A C 1
ATOM 800 O O . ARG A 1 100 ? 5.415 -8.183 1.576 1.00 92.94 100 ARG A O 1
ATOM 807 N N . GLN A 1 101 ? 3.971 -7.306 3.060 1.00 91.88 101 GLN A N 1
ATOM 808 C CA . GLN A 1 101 ? 4.974 -6.697 3.918 1.00 91.88 101 GLN A CA 1
ATOM 809 C C . GLN A 1 101 ? 5.394 -7.676 5.013 1.00 91.88 101 GLN A C 1
ATOM 811 O O . GLN A 1 101 ? 4.606 -8.506 5.45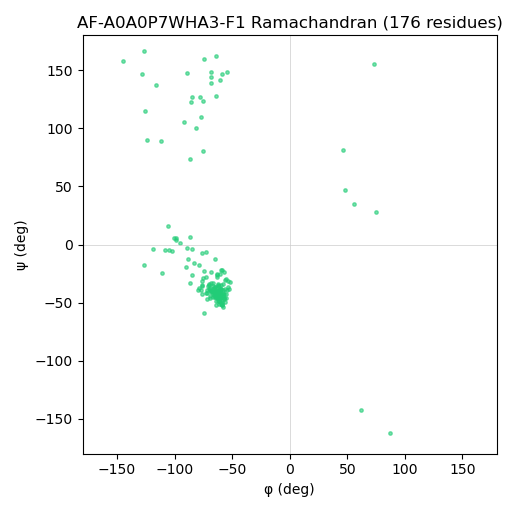9 1.00 91.88 101 GLN A O 1
ATOM 816 N N . CYS A 1 102 ? 6.656 -7.591 5.432 1.00 88.94 102 CYS A N 1
ATOM 817 C CA . CYS A 1 102 ? 7.094 -8.267 6.646 1.00 88.94 102 CYS A CA 1
ATOM 818 C C . CYS A 1 102 ? 6.573 -7.515 7.888 1.00 88.94 102 CYS A C 1
ATOM 820 O O . CYS A 1 102 ? 6.262 -6.319 7.772 1.00 88.94 102 CYS A O 1
ATOM 822 N N . PRO A 1 103 ? 6.500 -8.175 9.059 1.00 88.38 103 PRO A N 1
ATOM 823 C CA . PRO A 1 103 ? 5.959 -7.576 10.277 1.00 88.38 103 PRO A CA 1
ATOM 824 C C . PRO A 1 103 ? 6.598 -6.229 10.630 1.00 88.38 103 PRO A C 1
ATOM 826 O O . PRO A 1 103 ? 5.892 -5.303 11.013 1.00 88.38 103 PRO A O 1
ATOM 829 N N . GLU A 1 104 ? 7.908 -6.075 10.426 1.00 86.94 104 GLU A N 1
ATOM 830 C CA . GLU A 1 104 ? 8.646 -4.854 10.769 1.00 86.94 104 GLU A CA 1
ATOM 831 C C . GLU A 1 104 ? 8.234 -3.651 9.914 1.00 86.94 104 GLU A C 1
ATOM 833 O O . GLU A 1 104 ? 8.198 -2.528 10.400 1.00 86.94 104 GLU A O 1
ATOM 838 N N . VAL A 1 105 ? 7.912 -3.868 8.637 1.00 89.75 105 VAL A N 1
ATOM 839 C CA . VAL A 1 105 ? 7.430 -2.799 7.744 1.00 89.75 105 VAL A CA 1
ATOM 840 C C . VAL A 1 105 ? 5.954 -2.514 8.008 1.00 89.75 105 VAL A C 1
ATOM 842 O O . VAL A 1 105 ? 5.504 -1.369 7.933 1.00 89.75 105 VAL A O 1
ATOM 845 N N . PHE A 1 106 ? 5.186 -3.567 8.290 1.00 92.62 106 PHE A N 1
ATOM 846 C CA . PHE A 1 106 ? 3.750 -3.461 8.472 1.00 92.62 106 PHE A CA 1
ATOM 847 C C . PHE A 1 106 ? 3.382 -2.815 9.816 1.00 92.62 106 PHE A C 1
ATOM 849 O O . PHE A 1 106 ? 2.731 -1.768 9.815 1.00 92.62 106 PHE A O 1
ATOM 856 N N . LEU A 1 107 ? 3.819 -3.408 10.934 1.00 90.00 107 LEU A N 1
ATOM 857 C CA . LEU A 1 107 ? 3.566 -2.922 12.295 1.00 90.00 107 LEU A CA 1
ATOM 858 C C . LEU A 1 107 ? 4.463 -1.731 12.652 1.00 90.00 107 LEU A C 1
ATOM 860 O O . LEU A 1 107 ? 3.998 -0.779 13.275 1.00 90.00 107 LEU A O 1
ATOM 864 N N . GLY A 1 108 ? 5.727 -1.761 12.218 1.00 85.38 108 GLY A N 1
ATOM 865 C CA . GLY A 1 108 ? 6.778 -0.885 12.739 1.00 85.38 108 GLY A CA 1
ATOM 866 C C . GLY A 1 108 ? 7.447 -1.481 13.977 1.00 85.38 108 GLY A C 1
ATOM 867 O O . GLY A 1 108 ? 7.335 -2.679 14.243 1.00 85.38 108 GLY A O 1
ATOM 868 N N . TYR A 1 109 ? 8.143 -0.636 14.741 1.00 81.06 109 TYR A N 1
ATOM 869 C CA . TYR A 1 109 ? 8.765 -1.021 16.016 1.00 81.06 109 TYR A CA 1
ATOM 870 C C . TYR A 1 109 ? 7.953 -0.590 17.250 1.00 81.06 109 TYR A C 1
ATOM 872 O O . TYR A 1 109 ? 8.418 -0.786 18.371 1.00 81.06 109 TYR A O 1
ATOM 880 N N . ASP A 1 110 ? 6.755 -0.030 17.055 1.00 80.81 110 ASP A N 1
ATOM 881 C CA . ASP A 1 110 ? 5.858 0.419 18.125 1.00 80.81 110 ASP A CA 1
ATOM 882 C C . ASP A 1 110 ? 4.599 -0.466 18.197 1.00 80.81 110 ASP A C 1
ATOM 884 O O . ASP A 1 110 ? 3.587 -0.246 17.523 1.00 80.81 110 ASP A O 1
ATOM 888 N N . PHE A 1 111 ? 4.690 -1.537 18.989 1.00 84.94 111 PHE A N 1
ATOM 889 C CA . PHE A 1 111 ? 3.616 -2.526 19.126 1.00 84.94 111 PHE A CA 1
ATOM 890 C C . PHE A 1 111 ? 2.424 -2.009 19.935 1.00 84.94 111 PHE A C 1
ATOM 892 O O . PHE A 1 111 ? 1.297 -2.442 19.691 1.00 84.94 111 PHE A O 1
ATOM 899 N N . ASP A 1 112 ? 2.651 -1.074 20.860 1.00 85.06 112 ASP A N 1
ATOM 900 C CA . ASP A 1 112 ? 1.585 -0.473 21.666 1.00 85.06 112 ASP A CA 1
ATOM 901 C C . ASP A 1 112 ? 0.668 0.373 20.777 1.00 85.06 112 ASP A C 1
ATOM 903 O O . ASP A 1 112 ? -0.559 0.286 20.873 1.00 85.06 112 ASP A O 1
ATOM 907 N N . VAL A 1 113 ? 1.254 1.111 19.831 1.00 86.62 113 VAL A N 1
ATOM 908 C CA . VAL A 1 113 ? 0.511 1.829 18.793 1.00 86.62 113 VAL A CA 1
ATOM 909 C C . VAL A 1 113 ? -0.302 0.870 17.926 1.00 86.62 113 VAL A C 1
ATOM 911 O O . VAL A 1 113 ? -1.487 1.110 17.690 1.00 86.62 113 VAL A O 1
ATOM 914 N N . ALA A 1 114 ? 0.288 -0.239 17.470 1.00 90.44 114 ALA A N 1
ATOM 915 C CA . ALA A 1 114 ? -0.442 -1.217 16.664 1.00 90.44 114 ALA A CA 1
ATOM 916 C C . ALA A 1 114 ? -1.631 -1.835 17.425 1.00 90.44 114 ALA A C 1
ATOM 918 O O . ALA A 1 114 ? -2.717 -1.981 16.856 1.00 90.44 114 ALA A O 1
ATOM 919 N N . LEU A 1 115 ? -1.454 -2.135 18.716 1.00 90.56 115 LEU A N 1
ATOM 920 C CA . LEU A 1 115 ? -2.522 -2.605 19.601 1.00 90.56 115 LEU A CA 1
ATOM 921 C C . LEU A 1 115 ? -3.633 -1.564 19.769 1.00 90.56 115 LEU A C 1
ATOM 923 O O . LEU A 1 115 ? -4.811 -1.909 19.693 1.00 90.56 115 LEU A O 1
ATOM 927 N N . GLU A 1 116 ? -3.286 -0.291 19.951 1.00 91.88 116 GLU A N 1
ATOM 928 C CA . GLU A 1 116 ? -4.274 0.784 20.064 1.00 91.88 116 GLU A CA 1
ATOM 929 C C . GLU A 1 116 ? -5.081 0.949 18.767 1.00 91.88 116 GLU A C 1
ATOM 931 O O . GLU A 1 116 ? -6.312 1.046 18.805 1.00 91.88 116 GLU A O 1
ATOM 936 N N . VAL A 1 117 ? -4.425 0.893 17.601 1.00 93.50 117 VAL A N 1
ATOM 937 C CA . VAL A 1 117 ? -5.120 0.908 16.302 1.00 93.50 117 VAL A CA 1
ATOM 938 C C . VAL A 1 117 ? -6.052 -0.299 16.164 1.00 93.50 117 VAL A C 1
ATOM 940 O O . VAL A 1 117 ? -7.189 -0.144 15.707 1.00 93.50 117 VAL A O 1
ATOM 943 N N . LEU A 1 118 ? -5.617 -1.490 16.588 1.00 94.25 118 LEU A N 1
ATOM 944 C CA . LEU A 1 118 ? -6.447 -2.696 16.579 1.00 94.25 118 LEU A CA 1
ATOM 945 C C . LEU A 1 118 ? -7.676 -2.549 17.487 1.00 94.25 118 LEU A C 1
ATOM 947 O O . LEU A 1 118 ? -8.790 -2.867 17.060 1.00 94.25 118 LEU A O 1
ATOM 951 N N . HIS A 1 119 ? -7.510 -2.020 18.701 1.00 92.75 119 HIS A N 1
ATOM 952 C CA . HIS A 1 119 ? -8.625 -1.751 19.611 1.00 92.75 119 HIS A CA 1
ATOM 953 C C . HIS A 1 119 ? -9.638 -0.790 18.988 1.00 92.75 119 HIS A C 1
ATOM 955 O O . HIS A 1 119 ? -10.836 -1.087 18.972 1.00 92.75 119 HIS A O 1
ATOM 961 N N . GLN A 1 120 ? -9.168 0.319 18.405 1.00 93.88 120 GLN A N 1
ATOM 962 C CA . GLN A 1 120 ? -10.042 1.260 17.705 1.00 93.88 120 GLN A CA 1
ATOM 963 C C . GLN A 1 120 ? -10.759 0.597 16.523 1.00 93.88 120 GLN A C 1
ATOM 965 O O . GLN A 1 120 ? -11.933 0.883 16.290 1.00 93.88 120 GLN A O 1
ATOM 970 N N . ALA A 1 121 ? -10.091 -0.293 15.784 1.00 93.75 121 ALA A N 1
ATOM 971 C CA . ALA A 1 121 ? -10.674 -0.981 14.637 1.00 93.75 121 ALA A CA 1
ATOM 972 C C . ALA A 1 121 ? -11.769 -1.989 15.030 1.00 93.75 121 ALA A C 1
ATOM 974 O O . ALA A 1 121 ? -12.764 -2.104 14.311 1.00 93.75 121 ALA A O 1
ATOM 975 N N . ARG A 1 122 ? -11.601 -2.705 16.151 1.00 92.38 122 ARG A N 1
ATOM 976 C CA . ARG A 1 122 ? -12.518 -3.769 16.604 1.00 92.38 122 ARG A CA 1
ATOM 977 C C . ARG A 1 122 ? -13.695 -3.265 17.439 1.00 92.38 122 ARG A C 1
ATOM 979 O O . ARG A 1 122 ? -14.775 -3.845 17.359 1.00 92.38 122 ARG A O 1
ATOM 986 N N . ASP A 1 123 ? -13.521 -2.207 18.224 1.00 90.50 123 ASP A N 1
ATOM 987 C CA . ASP A 1 123 ? -14.622 -1.625 18.992 1.00 90.50 123 ASP A CA 1
ATOM 988 C C . ASP A 1 123 ? -15.451 -0.710 18.094 1.00 90.50 123 ASP A C 1
ATOM 990 O O . ASP A 1 123 ? -15.079 0.438 17.891 1.00 90.50 123 ASP A O 1
ATOM 994 N N . GLU A 1 124 ? -16.596 -1.169 17.582 1.00 82.19 124 GLU A N 1
ATOM 995 C CA . GLU A 1 124 ? -17.487 -0.369 16.727 1.00 82.19 124 GLU A CA 1
ATOM 996 C C . GLU A 1 124 ? -17.863 0.994 17.338 1.00 82.19 124 GLU A C 1
ATOM 998 O O . GLU A 1 124 ? -17.989 1.975 16.601 1.00 82.19 124 GLU A O 1
ATOM 1003 N N . SER A 1 125 ? -17.967 1.079 18.668 1.00 83.44 125 SER A N 1
ATOM 1004 C CA . SER A 1 125 ? -18.351 2.291 19.399 1.00 83.44 125 SER A CA 1
ATOM 1005 C C . SER A 1 125 ? -17.195 3.263 19.652 1.00 83.44 125 SER A C 1
ATOM 1007 O O . SER A 1 125 ? -17.436 4.440 19.939 1.00 83.44 125 SER A O 1
ATOM 1009 N N . ALA A 1 126 ? -15.948 2.803 19.506 1.00 81.88 126 ALA A N 1
ATOM 1010 C CA . ALA A 1 126 ? -14.773 3.643 19.670 1.00 81.88 126 ALA A CA 1
ATOM 1011 C C . ALA A 1 126 ? -14.732 4.744 18.604 1.00 81.88 126 ALA A C 1
ATOM 1013 O O . ALA A 1 126 ? -14.812 4.489 17.395 1.00 81.88 126 ALA A O 1
ATOM 1014 N N . LEU A 1 127 ? -14.574 5.984 19.065 1.00 84.75 127 LEU A N 1
ATOM 1015 C CA . LEU A 1 127 ? -14.233 7.097 18.190 1.00 84.75 127 LEU A CA 1
ATOM 1016 C C . LEU A 1 127 ? -12.810 6.912 17.687 1.00 84.75 127 LEU A C 1
ATOM 1018 O O . LEU A 1 127 ? -11.941 6.475 18.438 1.00 84.75 127 LEU A O 1
ATOM 1022 N N . LEU A 1 128 ? -12.596 7.302 16.439 1.00 90.06 128 LEU A N 1
ATOM 1023 C CA . LEU A 1 128 ? -11.274 7.311 15.854 1.00 90.06 128 LEU A CA 1
ATOM 1024 C C . LEU A 1 128 ? -10.503 8.515 16.416 1.00 90.06 128 LEU A C 1
ATOM 1026 O O . LEU A 1 128 ? -11.011 9.640 16.391 1.00 90.06 128 LEU A O 1
ATOM 1030 N N . ARG A 1 129 ? -9.344 8.266 17.025 1.00 89.44 129 ARG A N 1
ATOM 1031 C CA . ARG A 1 129 ? -8.579 9.255 17.802 1.00 89.44 129 ARG A CA 1
ATOM 1032 C C . ARG A 1 129 ? -7.141 9.302 17.323 1.00 89.44 129 ARG A C 1
ATOM 1034 O O . ARG A 1 129 ? -6.588 8.272 16.963 1.00 89.44 129 ARG A O 1
ATOM 1041 N N . ASP A 1 130 ? -6.536 10.482 17.382 1.00 87.81 130 ASP A N 1
ATOM 1042 C CA . ASP A 1 130 ? -5.099 10.618 17.166 1.00 87.81 130 ASP A CA 1
ATOM 1043 C C . ASP A 1 130 ? -4.310 9.807 18.203 1.00 87.81 130 ASP A C 1
ATOM 1045 O O . ASP A 1 130 ? -4.670 9.756 19.382 1.00 87.81 130 ASP A O 1
ATOM 1049 N N . ILE A 1 131 ? -3.224 9.193 17.737 1.00 86.81 131 ILE A N 1
ATOM 1050 C CA . ILE A 1 131 ? -2.228 8.492 18.546 1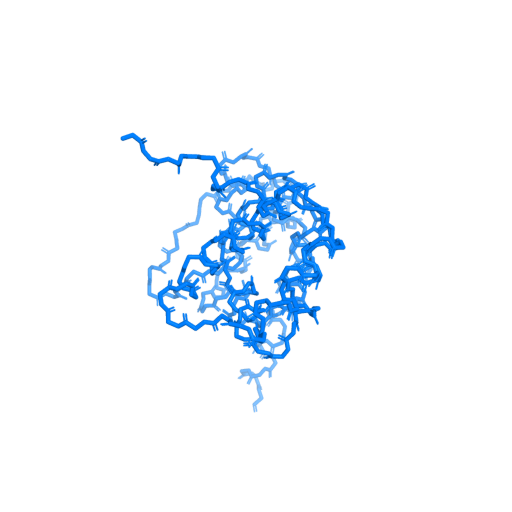.00 86.81 131 ILE A CA 1
ATOM 1051 C C . ILE A 1 131 ? -0.921 9.269 18.374 1.00 86.81 131 ILE A C 1
ATOM 1053 O O . ILE A 1 131 ? -0.607 9.704 17.264 1.00 86.81 131 ILE A O 1
ATOM 1057 N N . GLU A 1 132 ? -0.177 9.486 19.458 1.00 81.62 132 GLU A N 1
ATOM 1058 C CA . GLU A 1 132 ? 1.158 10.078 19.367 1.00 81.62 132 GLU A CA 1
ATOM 1059 C C . GLU A 1 132 ? 2.142 9.010 18.885 1.00 81.62 132 GLU A C 1
ATOM 1061 O O . GLU A 1 132 ? 2.440 8.062 19.605 1.00 81.62 132 GLU A O 1
ATOM 1066 N N . TYR A 1 133 ? 2.616 9.161 17.649 1.00 76.56 133 TYR A N 1
ATOM 1067 C CA . TYR A 1 133 ? 3.645 8.305 17.067 1.00 76.56 133 TYR A CA 1
ATOM 1068 C C . TYR A 1 133 ? 5.017 8.821 17.475 1.00 76.56 133 TYR A C 1
ATOM 1070 O O . TYR A 1 133 ? 5.328 9.997 17.266 1.00 76.56 133 TYR A O 1
ATOM 1078 N N . ASP A 1 134 ? 5.843 7.950 18.041 1.00 71.00 134 ASP A N 1
ATOM 1079 C CA . ASP A 1 134 ? 7.213 8.311 18.360 1.00 71.00 134 ASP A CA 1
ATOM 1080 C C . ASP A 1 134 ? 8.098 8.281 17.099 1.00 71.00 134 ASP A C 1
ATOM 1082 O O . ASP A 1 134 ? 8.191 7.271 16.398 1.00 71.00 134 ASP A O 1
ATOM 1086 N N . GLU A 1 135 ? 8.803 9.384 16.832 1.00 67.69 135 GLU A N 1
ATOM 1087 C CA . GLU A 1 135 ? 9.718 9.532 15.694 1.00 67.69 135 GLU A CA 1
ATOM 1088 C C . GLU A 1 135 ? 10.855 8.490 15.707 1.00 67.69 135 GLU A C 1
ATOM 1090 O O . GLU A 1 135 ? 11.442 8.202 14.659 1.00 67.69 135 GLU A O 1
ATOM 1095 N N . TRP A 1 136 ? 11.167 7.902 16.870 1.00 65.94 136 TRP A N 1
ATOM 1096 C CA . TRP A 1 136 ? 12.235 6.908 17.023 1.00 65.94 136 TRP A CA 1
ATOM 1097 C C . TRP A 1 136 ? 11.898 5.520 16.456 1.00 65.94 136 TRP A C 1
ATOM 1099 O O . TRP A 1 136 ? 12.825 4.779 16.118 1.00 65.94 136 TRP A O 1
ATOM 1109 N N . HIS A 1 137 ? 10.617 5.164 16.313 1.00 64.12 137 HIS A N 1
ATOM 1110 C CA . HIS A 1 137 ? 10.192 3.798 15.957 1.00 64.12 137 HIS A CA 1
ATOM 1111 C C . HIS A 1 137 ? 9.944 3.580 14.456 1.00 64.12 137 HIS A C 1
ATOM 1113 O O . HIS A 1 137 ? 9.656 2.458 14.034 1.00 64.12 137 HIS A O 1
ATOM 1119 N N . GLY A 1 138 ? 10.164 4.617 13.641 1.00 65.75 138 GLY A N 1
ATOM 1120 C CA . GLY A 1 138 ? 10.066 4.559 12.184 1.00 65.75 138 GLY A CA 1
ATOM 1121 C C . GLY A 1 138 ? 8.627 4.474 11.666 1.00 65.75 138 GLY A C 1
ATOM 1122 O O . GLY A 1 138 ? 7.725 4.007 12.349 1.00 65.75 138 GLY A O 1
ATOM 1123 N N . GLN A 1 139 ? 8.420 4.925 10.426 1.00 82.56 139 GLN A N 1
ATOM 1124 C CA . GLN A 1 139 ? 7.099 4.895 9.794 1.00 82.56 139 GLN A CA 1
ATOM 1125 C C . GLN A 1 139 ? 6.648 3.464 9.502 1.00 82.56 139 GLN A C 1
ATOM 1127 O O . GLN A 1 139 ? 7.449 2.670 9.007 1.00 82.56 139 GLN A O 1
ATOM 1132 N N . SER A 1 140 ? 5.368 3.165 9.734 1.00 91.06 140 SER A N 1
ATOM 1133 C CA . SER A 1 140 ? 4.770 1.864 9.408 1.00 91.06 140 SER A CA 1
ATOM 1134 C C . SER A 1 140 ? 3.516 1.969 8.538 1.00 91.06 140 SER A C 1
ATOM 1136 O O . SER A 1 140 ? 2.924 3.041 8.344 1.00 91.06 140 SER A O 1
ATOM 1138 N N . THR A 1 141 ? 3.086 0.836 7.979 1.00 93.44 141 THR A N 1
ATOM 1139 C CA . THR A 1 141 ? 1.805 0.759 7.262 1.00 93.44 141 THR A CA 1
ATOM 1140 C C . THR A 1 141 ? 0.630 1.007 8.199 1.00 93.44 141 THR A C 1
ATOM 1142 O O . THR A 1 141 ? -0.284 1.738 7.818 1.00 93.44 141 THR A O 1
ATOM 1145 N N . VAL A 1 142 ? 0.661 0.455 9.416 1.00 94.38 142 VAL A N 1
ATOM 1146 C CA . VAL A 1 142 ? -0.381 0.679 10.430 1.00 94.38 142 VAL A CA 1
ATOM 1147 C C . VAL A 1 142 ? -0.514 2.167 10.752 1.00 94.38 142 VAL A C 1
ATOM 1149 O O . VAL A 1 142 ? -1.617 2.707 10.653 1.00 94.38 142 VAL A O 1
ATOM 1152 N N . GLU A 1 143 ? 0.605 2.847 11.022 1.00 93.31 143 GLU A N 1
ATOM 1153 C CA . GLU A 1 143 ? 0.638 4.298 11.232 1.00 93.31 143 GLU A CA 1
ATOM 1154 C C . GLU A 1 143 ? 0.049 5.046 10.032 1.00 93.31 143 GLU A C 1
ATOM 1156 O O . GLU A 1 143 ? -0.822 5.904 10.177 1.00 93.31 143 GLU A O 1
ATOM 1161 N N . THR A 1 144 ? 0.503 4.712 8.822 1.00 94.00 144 THR A N 1
ATOM 1162 C CA . THR A 1 144 ? 0.076 5.408 7.603 1.00 94.00 144 THR A CA 1
ATOM 1163 C C . THR A 1 144 ? -1.432 5.290 7.393 1.00 94.00 144 THR A C 1
ATOM 1165 O O . THR A 1 144 ? -2.098 6.283 7.092 1.00 94.00 144 THR A O 1
ATOM 1168 N N . VAL A 1 145 ? -1.984 4.085 7.555 1.00 95.69 145 VAL A N 1
ATOM 1169 C CA . VAL A 1 145 ? -3.422 3.833 7.411 1.00 95.69 145 VAL A CA 1
ATOM 1170 C C . VAL A 1 145 ? -4.202 4.567 8.497 1.00 95.69 145 VAL A C 1
ATOM 1172 O O . VAL A 1 145 ? -5.199 5.218 8.181 1.00 95.69 145 VAL A O 1
ATOM 1175 N N . HIS A 1 146 ? -3.744 4.513 9.749 1.00 95.31 146 HIS A N 1
ATOM 1176 C CA . HIS A 1 146 ? -4.382 5.207 10.863 1.00 95.31 146 HIS A CA 1
ATOM 1177 C C . HIS A 1 146 ? -4.398 6.725 10.664 1.00 95.31 146 HIS A C 1
ATOM 1179 O O . HIS A 1 146 ? -5.456 7.340 10.759 1.00 95.31 146 HIS A O 1
ATOM 1185 N N . ASN A 1 147 ? -3.267 7.334 10.304 1.00 93.69 147 ASN A N 1
ATOM 1186 C CA . ASN A 1 147 ? -3.166 8.776 10.073 1.00 93.69 147 ASN A CA 1
ATOM 1187 C C . ASN A 1 147 ? -4.137 9.257 8.985 1.00 93.69 147 ASN A C 1
ATOM 1189 O O . ASN A 1 147 ? -4.766 10.310 9.117 1.00 93.69 147 ASN A O 1
ATOM 1193 N N . VAL A 1 148 ? -4.313 8.473 7.915 1.00 95.62 148 VAL A N 1
ATOM 1194 C CA . VAL A 1 148 ? -5.319 8.781 6.889 1.00 95.62 148 VAL A CA 1
ATOM 1195 C C . VAL A 1 148 ? -6.737 8.543 7.417 1.00 95.62 148 VAL A C 1
ATOM 1197 O O . VAL A 1 148 ? -7.622 9.350 7.141 1.00 95.62 148 VAL A O 1
ATOM 1200 N N . ALA A 1 149 ? -6.964 7.488 8.204 1.00 95.81 149 ALA A N 1
ATOM 1201 C CA . ALA A 1 149 ? -8.261 7.207 8.812 1.00 95.81 149 ALA A CA 1
ATOM 1202 C C . ALA A 1 149 ? -8.729 8.329 9.744 1.00 95.81 149 ALA A C 1
ATOM 1204 O O . ALA A 1 149 ? -9.898 8.705 9.662 1.00 95.81 149 ALA A O 1
ATOM 1205 N N . VAL A 1 150 ? -7.837 8.900 10.565 1.00 95.06 150 VAL A N 1
ATOM 1206 C CA . VAL A 1 150 ? -8.145 10.057 11.428 1.00 95.06 150 VAL A CA 1
ATOM 1207 C C . VAL A 1 150 ? -8.483 11.265 10.585 1.00 95.06 150 VAL A C 1
ATOM 1209 O O . VAL A 1 150 ? -9.553 11.856 10.737 1.00 95.06 150 VAL A O 1
ATOM 1212 N N . ARG A 1 151 ? -7.608 11.589 9.634 1.00 94.88 151 ARG A N 1
ATOM 1213 C CA . ARG A 1 151 ? -7.773 12.751 8.768 1.00 94.88 151 ARG A CA 1
ATOM 1214 C C . ARG A 1 151 ? -9.081 12.725 7.976 1.00 94.88 151 ARG A C 1
ATOM 1216 O O . ARG A 1 151 ? -9.748 13.750 7.867 1.00 94.88 151 ARG A O 1
ATOM 1223 N N . GLU A 1 152 ? -9.428 11.578 7.400 1.00 94.88 152 GLU A N 1
ATOM 1224 C CA . GLU A 1 152 ? -10.633 11.407 6.580 1.00 94.88 152 GLU A CA 1
ATOM 1225 C C . GLU A 1 152 ? -11.862 11.003 7.412 1.00 94.88 152 GLU A C 1
ATOM 1227 O O . GLU A 1 152 ? -12.962 10.886 6.865 1.00 94.88 152 GLU A O 1
ATOM 1232 N N . ASN A 1 153 ? -11.684 10.793 8.724 1.00 93.81 153 ASN A N 1
ATOM 1233 C CA . ASN A 1 153 ? -12.678 10.255 9.651 1.00 93.81 153 ASN A CA 1
ATOM 1234 C C . ASN A 1 153 ? -13.360 8.980 9.103 1.00 93.81 153 ASN A C 1
ATOM 1236 O O . ASN A 1 153 ? -14.588 8.858 9.094 1.00 93.81 153 ASN A O 1
ATOM 1240 N N . ASP A 1 154 ? -12.557 8.038 8.593 1.00 94.44 154 ASP A N 1
ATOM 1241 C CA . ASP A 1 154 ? -13.028 6.814 7.931 1.00 94.44 154 ASP A CA 1
ATOM 1242 C C . ASP A 1 154 ? -12.457 5.555 8.591 1.00 94.44 154 ASP A C 1
ATOM 1244 O O . ASP A 1 154 ? -11.425 5.005 8.202 1.00 94.44 154 ASP A O 1
ATOM 1248 N N . LYS A 1 155 ? -13.193 5.051 9.581 1.00 93.75 155 LYS A N 1
ATOM 1249 C CA . LYS A 1 155 ? -12.843 3.857 10.360 1.00 93.75 155 LYS A CA 1
ATOM 1250 C C . LYS A 1 155 ? -12.690 2.579 9.533 1.00 93.75 155 LYS A C 1
ATOM 1252 O O . LYS A 1 155 ? -11.994 1.653 9.943 1.00 93.75 155 LYS A O 1
ATOM 1257 N N . ARG A 1 156 ? -13.295 2.517 8.344 1.00 94.88 156 ARG A N 1
ATOM 1258 C CA . ARG A 1 156 ? -13.175 1.343 7.465 1.00 94.88 156 ARG A CA 1
ATOM 1259 C C . ARG A 1 156 ? -11.731 1.119 7.017 1.00 94.88 156 ARG A C 1
ATOM 1261 O O . ARG A 1 156 ? -11.369 -0.014 6.722 1.00 94.88 156 ARG A O 1
ATOM 1268 N N . LEU A 1 157 ? -10.915 2.177 6.993 1.00 96.06 157 LEU A N 1
ATOM 1269 C CA . LEU A 1 157 ? -9.496 2.089 6.660 1.00 96.06 157 LEU A CA 1
ATOM 1270 C C . LEU A 1 157 ? -8.716 1.267 7.691 1.00 96.06 157 LEU A C 1
ATOM 1272 O O . LEU A 1 157 ? -7.964 0.392 7.291 1.00 96.06 157 LEU A O 1
ATOM 1276 N N . ILE A 1 158 ? -8.925 1.472 8.995 1.00 95.81 158 ILE A N 1
ATOM 1277 C CA . ILE A 1 158 ? -8.257 0.648 10.019 1.00 95.81 158 ILE A CA 1
ATOM 1278 C C . ILE A 1 158 ? -8.897 -0.741 10.142 1.00 95.81 158 ILE A C 1
ATOM 1280 O O . ILE A 1 158 ? -8.200 -1.727 10.360 1.00 95.81 158 ILE A O 1
ATOM 1284 N N . ALA A 1 159 ? -10.208 -0.857 9.899 1.00 95.19 159 ALA A N 1
ATOM 1285 C CA .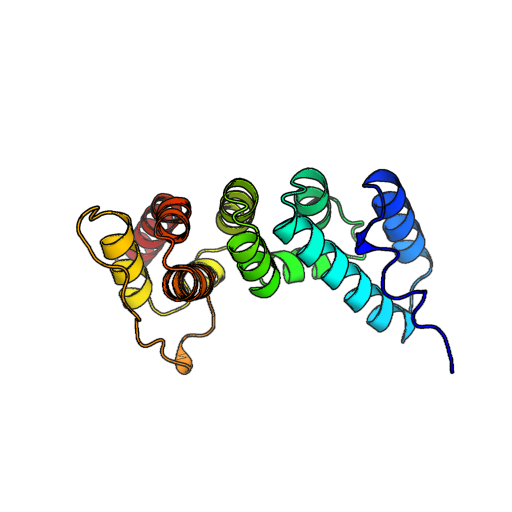 ALA A 1 159 ? -10.896 -2.148 9.902 1.00 95.19 159 ALA A CA 1
ATOM 1286 C C . ALA A 1 159 ? -10.363 -3.105 8.821 1.00 95.19 159 ALA A C 1
ATOM 1288 O O . ALA A 1 159 ? -10.299 -4.309 9.048 1.00 95.19 159 ALA A O 1
ATOM 1289 N N . VAL A 1 160 ? -9.944 -2.587 7.657 1.00 96.12 160 VAL A N 1
ATOM 1290 C CA . VAL A 1 160 ? -9.442 -3.424 6.555 1.00 96.12 160 VAL A CA 1
ATOM 1291 C C . VAL A 1 160 ? -8.097 -4.092 6.864 1.00 96.12 160 VAL A C 1
ATOM 1293 O O . VAL A 1 160 ? -7.767 -5.106 6.246 1.00 96.12 160 VAL A O 1
ATOM 1296 N N . ILE A 1 161 ? -7.322 -3.518 7.791 1.00 96.00 161 ILE A N 1
ATOM 1297 C CA . ILE A 1 161 ? -6.012 -4.035 8.194 1.00 96.00 161 ILE A CA 1
ATOM 1298 C C . ILE A 1 161 ? -6.023 -4.740 9.554 1.00 96.00 161 ILE A C 1
ATOM 1300 O O . ILE A 1 161 ? -5.006 -5.309 9.930 1.00 96.00 161 ILE A O 1
ATOM 1304 N N . ALA A 1 162 ? -7.150 -4.735 10.274 1.00 95.69 162 ALA A N 1
ATOM 1305 C CA . ALA A 1 162 ? -7.245 -5.258 11.638 1.00 95.69 162 ALA A CA 1
ATOM 1306 C C . ALA A 1 162 ? -6.809 -6.727 11.749 1.00 95.69 162 ALA A C 1
ATOM 1308 O O . ALA A 1 162 ? -6.004 -7.055 12.614 1.00 95.69 162 ALA A O 1
ATOM 1309 N N . ASP A 1 163 ? -7.277 -7.582 10.834 1.00 94.50 163 ASP A N 1
ATOM 1310 C CA . ASP A 1 163 ? -6.908 -9.004 10.819 1.00 94.50 163 ASP A CA 1
ATOM 1311 C C . ASP A 1 163 ? -5.389 -9.183 10.632 1.00 94.50 163 ASP A C 1
ATOM 1313 O O . ASP A 1 163 ? -4.771 -9.995 11.308 1.00 94.50 163 ASP A O 1
ATOM 1317 N N . PHE A 1 164 ? -4.757 -8.363 9.784 1.00 94.62 164 PHE A N 1
ATOM 1318 C CA . PHE A 1 164 ? -3.308 -8.416 9.582 1.00 94.62 164 PHE A CA 1
ATOM 1319 C C . PHE A 1 164 ? -2.534 -7.916 10.806 1.00 94.62 164 PHE A C 1
ATOM 1321 O O . PHE A 1 164 ? -1.446 -8.419 11.076 1.00 94.62 164 PHE A O 1
ATOM 1328 N N . ILE A 1 165 ? -3.056 -6.929 11.544 1.00 94.44 165 ILE A N 1
ATOM 1329 C CA . ILE A 1 165 ? -2.428 -6.465 12.790 1.00 94.44 165 ILE A CA 1
ATOM 1330 C C . ILE A 1 165 ? -2.403 -7.602 13.809 1.00 94.44 165 ILE A C 1
ATOM 1332 O O . ILE A 1 165 ? -1.347 -7.890 14.362 1.00 94.44 165 ILE A O 1
ATOM 1336 N N . GLU A 1 166 ? -3.538 -8.271 14.000 1.00 92.81 166 GLU A N 1
ATOM 1337 C CA . GLU A 1 166 ? -3.678 -9.409 14.912 1.00 92.81 166 GLU A CA 1
ATOM 1338 C C . GLU A 1 166 ? -2.716 -10.549 14.537 1.00 92.81 166 GLU A C 1
ATOM 1340 O O . GLU A 1 166 ? -1.883 -10.940 15.352 1.00 92.81 166 GLU A O 1
ATOM 1345 N N . GLU A 1 167 ? -2.715 -10.974 13.267 1.00 91.62 167 GLU A N 1
ATOM 1346 C CA . GLU A 1 167 ? -1.815 -12.023 12.764 1.00 91.62 167 GLU A CA 1
ATOM 1347 C C . GLU A 1 167 ? -0.325 -11.695 12.982 1.00 91.62 167 GLU A C 1
ATOM 1349 O O . GLU A 1 167 ? 0.463 -12.566 13.361 1.00 91.62 167 GLU A O 1
ATOM 1354 N N . ASN A 1 168 ? 0.088 -10.445 12.740 1.00 90.44 168 ASN A N 1
ATOM 1355 C CA . ASN A 1 168 ? 1.491 -10.050 12.882 1.00 90.44 168 ASN A CA 1
ATOM 1356 C C . ASN A 1 168 ? 1.901 -9.874 14.352 1.00 90.44 168 ASN A C 1
ATOM 1358 O O . ASN A 1 168 ? 3.039 -10.193 14.695 1.00 90.44 168 ASN A O 1
ATOM 1362 N N . LEU A 1 169 ? 1.006 -9.393 15.221 1.00 88.69 169 LEU A N 1
ATOM 1363 C CA . LEU A 1 169 ? 1.270 -9.288 16.658 1.00 88.69 169 LEU A CA 1
ATOM 1364 C C . LEU A 1 169 ? 1.436 -10.672 17.294 1.00 88.69 169 LEU A C 1
ATOM 1366 O O . LEU A 1 169 ? 2.393 -10.873 18.042 1.00 88.69 169 LEU A O 1
ATOM 1370 N N . ASP A 1 170 ? 0.581 -11.635 16.942 1.00 85.44 170 ASP A N 1
ATOM 1371 C CA . ASP A 1 170 ? 0.701 -13.021 17.408 1.00 85.44 170 ASP A CA 1
ATOM 1372 C C . ASP A 1 170 ? 2.070 -13.612 17.033 1.00 85.44 170 ASP A C 1
ATOM 1374 O O . ASP A 1 170 ? 2.781 -14.142 17.890 1.00 85.44 170 ASP A O 1
ATOM 1378 N N . CYS A 1 171 ? 2.501 -13.420 15.780 1.00 79.62 171 CYS A N 1
ATOM 1379 C CA . CYS A 1 171 ? 3.819 -13.860 15.312 1.00 79.62 171 CYS A CA 1
ATOM 1380 C C . CYS A 1 171 ? 4.975 -13.250 16.122 1.00 79.62 171 CYS A C 1
ATOM 1382 O O . CYS A 1 171 ? 5.961 -13.933 16.404 1.00 79.62 171 CYS A O 1
ATOM 1384 N N . VAL A 1 172 ? 4.884 -11.965 16.478 1.00 78.50 172 VAL A N 1
ATOM 1385 C CA . VAL A 1 172 ? 5.919 -11.274 17.262 1.00 78.50 172 VAL A CA 1
ATOM 1386 C C . VAL A 1 172 ? 5.953 -11.799 18.696 1.00 78.50 172 VAL A C 1
ATOM 1388 O O . VAL A 1 172 ? 7.030 -12.100 19.215 1.00 78.50 172 VAL A O 1
ATOM 1391 N N . PHE A 1 173 ? 4.799 -11.953 19.346 1.00 76.25 173 PHE A N 1
ATOM 1392 C CA . PHE A 1 173 ? 4.749 -12.413 20.734 1.00 76.25 173 PHE A CA 1
ATOM 1393 C C . PHE A 1 173 ? 5.181 -13.875 20.892 1.00 76.25 173 PHE A C 1
ATOM 1395 O O . PHE A 1 173 ? 5.847 -14.201 21.877 1.00 76.25 173 PHE A O 1
ATOM 1402 N N . GLU A 1 174 ? 4.904 -14.738 19.911 1.00 76.25 174 GLU A N 1
ATOM 1403 C CA . GLU A 1 174 ? 5.440 -16.106 19.881 1.00 76.25 174 GLU A CA 1
ATOM 1404 C C . GLU A 1 174 ? 6.976 -16.134 19.824 1.00 76.25 174 GLU A C 1
ATOM 1406 O O . GLU A 1 174 ? 7.600 -16.984 20.457 1.00 76.25 174 GLU A O 1
ATOM 1411 N N . GLN A 1 175 ? 7.601 -15.190 19.115 1.00 65.62 175 GLN A N 1
ATOM 1412 C CA . GLN A 1 175 ? 9.062 -15.106 18.997 1.00 65.62 175 GLN A CA 1
ATOM 1413 C C . GLN A 1 175 ? 9.744 -14.554 20.255 1.00 65.62 175 GLN A C 1
ATOM 1415 O O . GLN A 1 175 ? 10.895 -14.892 20.516 1.00 65.62 175 GLN A O 1
ATOM 1420 N N . VAL A 1 176 ? 9.057 -13.708 21.029 1.00 62.06 176 VAL A N 1
ATOM 1421 C CA . VAL A 1 176 ? 9.576 -13.138 22.288 1.00 62.06 176 VAL A CA 1
ATOM 1422 C C . VAL A 1 176 ? 9.340 -14.077 23.480 1.00 62.06 176 VAL A C 1
ATOM 1424 O O . VAL A 1 176 ? 10.079 -14.028 24.463 1.00 62.06 176 VAL A O 1
ATOM 1427 N N . GLY A 1 177 ? 8.316 -14.933 23.407 1.00 54.47 177 GLY A N 1
ATOM 1428 C CA . GLY A 1 177 ? 7.978 -15.916 24.440 1.00 54.47 177 GLY A CA 1
ATOM 1429 C C . GLY A 1 177 ? 8.729 -17.254 24.362 1.00 54.47 177 GLY A C 1
ATOM 1430 O O . GLY A 1 177 ? 8.517 -18.094 25.242 1.00 54.47 177 GLY A O 1
ATOM 1431 N N . ALA A 1 178 ? 9.566 -17.463 23.339 1.00 48.66 178 ALA A N 1
ATOM 1432 C CA . ALA A 1 178 ? 10.374 -18.670 23.109 1.00 48.66 178 ALA A CA 1
ATOM 1433 C C . ALA A 1 178 ? 11.840 -18.487 23.539 1.00 48.66 178 ALA A C 1
ATOM 1435 O O . ALA A 1 178 ? 12.424 -19.478 24.041 1.00 48.66 178 ALA A O 1
#

Foldseek 3Di:
DDDPPPLPDQLPDDPVRVQVVQVVCLVDPDDPSVVVVLVSLVNSLLSCLLQLVVVSVCCLQPVGDPSCNVSNVVSLLDLSSLLSNLNSVNLVSNLVSLVPDALCQAVFQDLVLLVVLLVCLPPPPRFLDDDDDDPVRDDHSLNSQSVSCVVVVPSVSSNSCNVSSVVSVVVVVVVVVD

pLDDT: mean 88.18, std 13.32, range [35.41, 98.12]

Radius of gyration: 17.92 Å; Cα contacts (8 Å, |Δi|>4): 202; chains: 1; bounding box: 42×45×47 Å

Secondary structure (DSSP, 8-state):
---SSSTTTTTT--HHHHHHHHHHHHHH--THHHHHHHHHHHHHHHHHHHHT-HHHHHIIIIIS-GGGHHHHHHHHT-HHHHHHHHHTT-HHHHHHHHTTS-HHHHT-S-HHHHHHHHHHHH-TTPPP------GGG---HHHHHHHHHHHHT-THHHHTTHHHHHHHHHHHHHHH--

Sequence (178 aa):
MTNNQSLNHVAYMSLEDLRAHFDEAAKTLRGAALGQFQRDAKQAFCQACYEGDIKKIVYFLDGLPSYFSWFSKDCLTDYRGISWACFGKQFEAIRLLASRQCPEVFLGYDFDVALEVLHQARDESALLRDIEYDEWHGQSTVETVHNVAVRENDKRLIAVIADFIEENLDCVFEQVGA

Solvent-accessible surface area (backbone atoms only — not comparable to full-atom values): 9971 Å² total; per-residue (Å²): 142,81,78,83,76,68,85,59,55,65,49,73,43,52,69,68,55,48,50,54,51,49,58,52,40,64,75,70,62,58,72,76,59,43,61,54,51,53,52,46,52,49,51,20,48,29,47,25,22,28,71,42,40,56,70,53,46,49,32,53,59,73,60,55,55,78,86,44,51,66,56,19,53,54,55,64,71,34,60,61,34,52,42,30,6,57,78,46,65,16,61,68,41,44,42,54,52,55,75,69,39,54,58,61,53,31,50,26,72,42,63,67,60,46,50,51,51,38,50,43,37,70,37,85,84,49,73,84,67,92,75,91,77,64,83,87,40,55,86,19,47,52,54,44,41,43,58,50,19,51,75,69,70,35,65,65,54,36,43,66,44,30,68,58,51,53,58,42,50,53,57,51,52,57,65,75,74,106

Mean predicted aligned error: 5.95 Å